Protein 4LAD (pdb70)

Solvent-accessible surface area: 13030 Å² total; per-residue (Å²): 88,76,6,73,142,66,0,100,55,18,14,144,126,10,55,140,122,56,36,168,6,10,7,5,0,3,86,72,38,162,73,13,49,59,0,39,0,14,0,16,0,27,86,140,30,26,4,55,17,0,4,0,28,0,42,0,34,14,37,157,60,2,8,33,17,14,1,122,1,94,1,72,34,98,32,32,1,0,1,3,83,135,86,4,79,6,44,20,44,12,21,100,42,54,157,53,102,129,5,19,20,66,23,22,0,63,95,0,3,85,37,0,26,66,5,1,38,141,10,69,57,161,51,56,14,25,89,91,0,9,108,25,21,131,115,62,85,114,73,0,90,130,39,0,127,86,5,3,72,96,24,0,67,112,171,81,26,94,166,63,212,98,58,130,70,71,70,86,150,24,138,54,29,77,103,40,97,45,59,58,3,122,43,8,49,146,64,47,108,30,3,10,57,58,162,144,120,60,35,92,77,96,46,155,109,6,86,109,56,25,65,85,20,46,102,90,0,79,141,101,54,116,156

InterPro domains:
  IPR000608 Ubiquitin-conjugating (UBC), catalytic core domain [PF00179] (8-158)
  IPR000608 Ubiquitin-conjugating (UBC), catalytic core domain [PS50127] (4-164)
  IPR016135 Ubiquitin-conjugating enzyme/RWD-like [G3DSA:3.10.110.10] (2-164)
  IPR016135 Ubiquitin-conjugating enzyme/RWD-like [SSF54495] (4-163)
  IPR023313 Ubiquitin-conjugating enzyme, active site [PS00183] (78-93)
  IPR050113 Ubiquitin-conjugating enzyme E2-like [PTHR24067] (4-159)

B-factor: mean 61.08, std 15.87, range [35.14, 108.62]

CATH classification: 3.10.110.10

Sequence (223 aa):
GTALKRLMAEYKQLTLNPPEGIVAGPMNEENFFEWEALIMGPEDTCFEFGVFPAILSFPLDYPLSPPKMRFTCEMFHPNIYPDDGRVCISILHAPSAERWSPVQSVEKILLSVVSMLAEPNDESGANVDASKMWRDDREQFYKIAKQIVQKSLGLDDCAICWDSMQAARKLPCGHLFHNSCLRSWLEQDTSCPTCRMGSADERQRMLVQRKDELLQQARKRFLN

Foldseek 3Di:
DVQLVQLVVQQVVCVVDPPPFKDKAAPDNVDRQKMKMWGAQDPPALLHGAIWIKIWGHDPPPPLAGTWIFTCAQDQAQQAARRGTGHDQCRDHDVHDHDDNVDGPRNVNVVVSVCSRPPPLPHGSPPVSSVCVPPVVPVNSVVSVVSRVVSVVD/DADPVDGDDPADKDADPVGDIDGPVVVVVVCVPPCQDPVDGVPDPVVVVVVVVVVVVVVVVVVVVVVVD

Radius of gyration: 19.64 Å; Cα contacts (8 Å, |Δi|>4): 363; chains: 2; bounding box: 34×51×63 Å

Organism: Homo sapiens (NCBI:txid9606)

Secondary structure (DSSP, 8-state):
-HHHHHHHHHHHHHHHSPPTTEEEEESSTT-TTEEEEEEEPPTTSTTTT-EEEEEEE--TTTTSSPPEEEE-S----TTB-TT-BB--GGGS--------TT--HHHHHHHHHHHHHS--SS--S-HHHHHHHHTTHHHHHHHHHHHHHHHTT-/---SSS-S----EEE-TTS-EEEHHHHHHHHTT-SS-SSS----HHHHHHHHHHHHHHHHHHHHHHHT-

Nearest PDB structures (foldseek):
  4lad-assembly1_B  TM=1.015E+00  e=1.247E-11  Homo sapiens
  5ulh-assembly1_C  TM=7.028E-01  e=5.898E-03  Homo sapiens
  5d0i-assembly2_B  TM=6.999E-01  e=9.568E-03  Homo sapiens
  5d0m-assembly1_C  TM=7.148E-01  e=1.552E-02  Homo sapiens
  5gm6-assembly1_o  TM=4.106E-01  e=5.921E+00  Saccharomyces cerevisiae S288C

GO terms:
  GO:1904153 negative regulation of retrograde protein transport, ER to cytosol (P, IMP)
  GO:0061631 ubiquitin conjugating enzyme activity (F, IDA)
  GO:0036503 ERAD pathway (P, IMP)
  GO:0006511 ubiquitin-dependent protein catabolic process (P, TAS)
  GO:0005829 cytosol (C, TAS)
  GO:0005515 protein binding (F, IPI)
  GO:0004842 ubiquitin-protein transferase activity (F, IDA)
  GO:0005783 endoplasmic reticulum (C, IDA)
  GO:0005811 lipid droplet (C, IDA)
  GO:0070936 protein K48-linked ubiquitination (P, IDA)
  GO:0035458 cellular response to interferon-beta (P, IMP)
  GO:0005829 cytosol (C, HDA)

Structure (mmCIF, N/CA/C/O backbone):
data_4LAD
#
_entry.id   4LAD
#
_cell.length_a   58.246
_cell.length_b   58.246
_cell.length_c   158.431
_cell.angle_alpha   90.000
_cell.angle_beta   90.000
_cell.angle_gamma   90.000
#
_symmetry.space_group_name_H-M   'P 41 21 2'
#
loop_
_entity.id
_entity.type
_entity.pdbx_description
1 polymer 'Ubiquitin-conjugating enzyme E2 G2'
2 polymer 'E3 ubiquitin-protein ligase AMFR'
3 non-polymer 'ZINC ION'
4 non-polymer 'OXALATE ION'
5 water water
#
loop_
_atom_site.group_PDB
_atom_site.id
_atom_site.type_symbol
_atom_site.label_atom_id
_atom_site.label_alt_id
_atom_site.label_comp_id
_atom_site.label_asym_id
_atom_site.label_entity_id
_atom_site.label_seq_id
_atom_site.pdbx_PDB_ins_code
_atom_site.Cartn_x
_atom_site.Cartn_y
_atom_site.Cartn_z
_atom_site.occupancy
_atom_site.B_iso_or_equiv
_atom_site.auth_seq_id
_atom_site.auth_comp_id
_atom_site.auth_asym_id
_atom_site.auth_atom_id
_atom_site.pdbx_PDB_model_num
ATOM 1 N N . GLY A 1 3 ? 8.928 -0.243 4.795 1.00 60.34 3 GLY A N 1
ATOM 2 C CA . GLY A 1 3 ? 8.593 -0.615 6.163 1.00 54.89 3 GLY A CA 1
ATOM 3 C C . GLY A 1 3 ? 7.319 0.059 6.648 1.00 55.72 3 GLY A C 1
ATOM 4 O O . GLY A 1 3 ? 7.034 1.203 6.267 1.00 59.39 3 GLY A O 1
ATOM 5 N N . THR A 1 4 ? 6.544 -0.636 7.480 1.00 49.66 4 THR A N 1
ATOM 6 C CA . THR A 1 4 ? 5.311 -0.059 8.016 1.00 54.24 4 THR A CA 1
ATOM 7 C C . THR A 1 4 ? 5.569 1.119 8.940 1.00 48.62 4 THR A C 1
ATOM 8 O O . THR A 1 4 ? 4.899 2.155 8.843 1.00 49.37 4 THR A O 1
ATOM 12 N N . ALA A 1 5 ? 6.522 0.949 9.843 1.00 43.43 5 ALA A N 1
ATOM 13 C CA . ALA A 1 5 ? 6.831 1.996 10.805 1.00 43.23 5 ALA A CA 1
ATOM 14 C C . ALA A 1 5 ? 7.058 3.339 10.104 1.00 42.28 5 ALA A C 1
ATOM 15 O O . ALA A 1 5 ? 6.421 4.344 10.451 1.00 37.79 5 ALA A O 1
ATOM 17 N N . LEU A 1 6 ? 7.953 3.347 9.112 1.00 43.94 6 LEU A N 1
ATOM 18 C CA . LEU A 1 6 ? 8.330 4.578 8.434 1.00 38.74 6 LEU A CA 1
ATOM 19 C C . LEU A 1 6 ? 7.156 5.179 7.673 1.00 42.49 6 LEU A C 1
ATOM 20 O O . LEU A 1 6 ? 6.999 6.400 7.609 1.00 47.18 6 LEU A O 1
ATOM 25 N N . LYS A 1 7 ? 6.328 4.322 7.091 1.00 47.03 7 LYS A N 1
ATOM 26 C CA . LYS A 1 7 ? 5.135 4.777 6.392 1.00 48.37 7 LYS A CA 1
ATOM 27 C C . LYS A 1 7 ? 4.150 5.456 7.343 1.00 44.89 7 LYS A C 1
ATOM 28 O O . LYS A 1 7 ? 3.713 6.581 7.081 1.00 39.97 7 LYS A O 1
ATOM 34 N N . ARG A 1 8 ? 3.802 4.768 8.435 1.00 39.66 8 ARG A N 1
ATOM 35 C CA . ARG A 1 8 ? 2.972 5.364 9.468 1.00 44.90 8 ARG A CA 1
ATOM 36 C C . ARG A 1 8 ? 3.597 6.666 9.912 1.00 39.18 8 ARG A C 1
ATOM 37 O O . ARG A 1 8 ? 2.932 7.680 9.976 1.00 44.95 8 ARG A O 1
ATOM 45 N N . LEU A 1 9 ? 4.875 6.646 10.245 1.00 36.93 9 LEU A N 1
ATOM 46 C CA . LEU A 1 9 ? 5.450 7.853 10.817 1.00 40.20 9 LEU A CA 1
ATOM 47 C C . LEU A 1 9 ? 5.378 9.034 9.846 1.00 38.51 9 LEU A C 1
ATOM 48 O O . LEU A 1 9 ? 5.030 10.142 10.247 1.00 38.71 9 LEU A O 1
ATOM 53 N N . MET A 1 10 ? 5.688 8.800 8.577 1.00 36.92 10 MET A N 1
ATOM 54 C CA . MET A 1 10 ? 5.586 9.860 7.578 1.00 42.25 10 MET A CA 1
ATO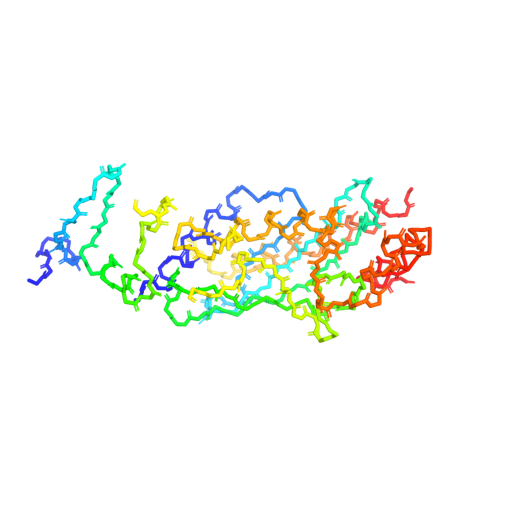M 55 C C . MET A 1 10 ? 4.153 10.390 7.452 1.00 41.41 10 MET A C 1
ATOM 56 O O . MET A 1 10 ? 3.923 11.595 7.341 1.00 47.93 10 MET A O 1
ATOM 61 N N . ALA A 1 11 ? 3.180 9.499 7.516 1.00 37.04 11 ALA A N 1
ATOM 62 C CA . ALA A 1 11 ? 1.803 9.918 7.385 1.00 40.84 11 ALA A CA 1
ATOM 63 C C . ALA A 1 11 ? 1.314 10.645 8.649 1.00 42.62 11 ALA A C 1
ATOM 64 O O . ALA A 1 11 ? 0.564 11.601 8.567 1.00 44.91 11 ALA A O 1
ATOM 66 N N . GLU A 1 12 ? 1.745 10.196 9.813 1.00 42.62 12 GLU A N 1
ATOM 67 C CA . GLU A 1 12 ? 1.384 10.875 11.067 1.00 47.34 12 GLU A CA 1
ATOM 68 C C . GLU A 1 12 ? 1.957 12.290 11.089 1.00 43.63 12 GLU A C 1
ATOM 69 O O . GLU A 1 12 ? 1.272 13.234 11.442 1.00 41.78 12 GLU A O 1
ATOM 75 N N . TYR A 1 13 ? 3.206 12.434 10.666 1.00 42.39 13 TYR A N 1
ATOM 76 C CA . TYR A 1 13 ? 3.836 13.739 10.652 1.00 40.03 13 TYR A CA 1
ATOM 77 C C . TYR A 1 13 ? 3.101 14.694 9.719 1.00 47.74 13 TYR A C 1
ATOM 78 O O . TYR A 1 13 ? 2.910 15.867 10.067 1.00 46.50 13 TYR A O 1
ATOM 87 N N . LYS A 1 14 ? 2.698 14.201 8.542 1.00 44.05 14 LYS A N 1
ATOM 88 C CA . LYS A 1 14 ? 1.988 15.039 7.582 1.00 47.09 14 LYS A CA 1
ATOM 89 C C . LYS A 1 14 ? 0.644 15.468 8.167 1.00 46.67 14 LYS A C 1
ATOM 90 O O . LYS A 1 14 ? 0.294 16.633 8.146 1.00 44.70 14 LYS A O 1
ATOM 96 N N . GLN A 1 15 ? -0.090 14.507 8.706 1.00 44.82 15 GLN A N 1
ATOM 97 C CA . GLN A 1 15 ? -1.373 14.755 9.340 1.00 50.26 15 GLN A CA 1
ATOM 98 C C . GLN A 1 15 ? -1.235 15.732 10.518 1.00 49.19 15 GLN A C 1
ATOM 99 O O . GLN A 1 15 ? -1.955 16.732 10.634 1.00 49.63 15 GLN A O 1
ATOM 105 N N . LEU A 1 16 ? -0.284 15.424 11.385 1.00 50.87 16 LEU A N 1
ATOM 106 C CA . LEU A 1 16 ? 0.025 16.229 12.555 1.00 54.60 16 LEU A CA 1
ATOM 107 C C . LEU A 1 16 ? 0.174 17.685 12.165 1.00 53.16 16 LEU A C 1
ATOM 108 O O . LEU A 1 16 ? -0.439 18.565 12.771 1.00 55.52 16 LEU A O 1
ATOM 113 N N . THR A 1 17 ? 1.020 17.914 11.160 1.00 49.48 17 THR A N 1
ATOM 114 C CA . THR A 1 17 ? 1.418 19.247 10.725 1.00 43.27 17 THR A CA 1
ATOM 115 C C . THR A 1 17 ? 0.251 20.027 10.135 1.00 48.98 17 THR A C 1
ATOM 116 O O . THR A 1 17 ? 0.221 21.256 10.207 1.00 47.10 17 THR A O 1
ATOM 120 N N . LEU A 1 18 ? -0.729 19.322 9.578 1.00 48.45 18 LEU A N 1
ATOM 121 C CA . LEU A 1 18 ? -1.843 20.012 8.940 1.00 52.24 18 LEU A CA 1
ATOM 122 C C . LEU A 1 18 ? -2.645 20.807 9.961 1.00 54.09 18 LEU A C 1
ATOM 123 O O . LEU A 1 18 ? -3.056 21.946 9.711 1.00 52.82 18 LEU A O 1
ATOM 128 N N . ASN A 1 19 ? -2.858 20.200 11.119 1.00 49.96 19 ASN A N 1
ATOM 129 C CA . ASN A 1 19 ? -3.768 20.757 12.105 1.00 51.89 19 ASN A CA 1
ATOM 130 C C . ASN A 1 19 ? -3.225 20.549 13.537 1.00 54.95 19 ASN A C 1
ATOM 131 O O . ASN A 1 19 ? -3.786 19.782 14.317 1.00 60.36 19 ASN A O 1
ATOM 136 N N . PRO A 1 20 ? -2.132 21.237 13.887 1.00 49.67 20 PRO A N 1
ATOM 137 C CA . PRO A 1 20 ? -1.450 20.971 15.160 1.00 55.81 20 PRO A CA 1
ATOM 138 C C . PRO A 1 20 ? -2.274 21.479 16.325 1.00 52.29 20 PRO A C 1
ATOM 139 O O . PRO A 1 20 ? -2.695 22.633 16.274 1.00 51.71 20 PRO A O 1
ATOM 143 N N . PRO A 1 21 ? -2.493 20.642 17.358 1.00 54.47 21 PRO A N 1
ATOM 144 C CA . PRO A 1 21 ? -3.202 21.106 18.556 1.00 56.40 21 PRO A CA 1
ATOM 145 C C . PRO A 1 21 ? -2.514 22.328 19.138 1.00 54.95 21 PRO A C 1
ATOM 146 O O . PRO A 1 21 ? -1.303 22.474 19.004 1.00 55.64 21 PRO A O 1
ATOM 150 N N . GLU A 1 22 ? -3.271 23.209 19.767 1.00 58.90 22 GLU A N 1
ATOM 151 C CA . GLU A 1 22 ? -2.659 24.352 20.432 1.00 67.47 22 GLU A CA 1
ATOM 152 C C . GLU A 1 22 ? -1.566 23.940 21.440 1.00 63.84 22 GLU A C 1
ATOM 153 O O . GLU A 1 22 ? -1.802 23.097 22.312 1.00 58.71 22 GLU A O 1
ATOM 159 N N . GLY A 1 23 ? -0.380 24.534 21.299 1.00 57.30 23 GLY A N 1
ATOM 160 C CA . GLY A 1 23 ? 0.693 24.379 22.264 1.00 53.03 23 GLY A CA 1
ATOM 161 C C . GLY A 1 23 ? 1.561 23.148 22.079 1.00 55.99 23 GLY A C 1
ATOM 162 O O . GLY A 1 23 ? 2.264 22.739 23.009 1.00 54.07 23 GLY A O 1
ATOM 163 N N . ILE A 1 24 ? 1.506 22.542 20.894 1.00 51.57 24 ILE A N 1
ATOM 164 C CA . ILE A 1 24 ? 2.327 21.374 20.600 1.00 48.88 24 ILE A CA 1
ATOM 165 C C . ILE A 1 24 ? 2.935 21.495 19.223 1.00 48.29 24 ILE A C 1
ATOM 166 O O . ILE A 1 24 ? 2.224 21.648 18.238 1.00 53.33 24 ILE A O 1
ATOM 171 N N . VAL A 1 25 ? 4.254 21.420 19.164 1.00 45.35 25 VAL A N 1
ATOM 172 C CA . VAL A 1 25 ? 4.975 21.327 17.905 1.00 45.42 25 VAL A CA 1
ATOM 173 C C . VAL A 1 25 ? 5.733 20.002 17.946 1.00 47.34 25 VAL A C 1
ATOM 174 O O . VAL A 1 25 ? 6.564 19.778 18.842 1.00 49.16 25 VAL A O 1
ATOM 178 N N . ALA A 1 26 ? 5.433 19.108 17.010 1.00 44.64 26 ALA A N 1
ATOM 179 C CA . ALA A 1 26 ? 6.116 17.824 16.977 1.00 38.97 26 ALA A CA 1
ATOM 180 C C . ALA A 1 26 ? 6.539 17.370 15.562 1.00 40.19 26 ALA A C 1
ATOM 181 O O . ALA A 1 26 ? 5.764 17.458 14.634 1.00 36.01 26 ALA A O 1
ATOM 183 N N . GLY A 1 27 ? 7.757 16.851 15.429 1.00 35.76 27 GLY A N 1
ATOM 184 C CA . GLY A 1 27 ? 8.167 16.160 14.233 1.00 38.91 27 GLY A CA 1
ATOM 185 C C . GLY A 1 27 ? 9.554 15.570 14.334 1.00 40.83 27 GLY A C 1
ATOM 186 O O . GLY A 1 27 ? 10.220 15.738 15.344 1.00 42.03 27 GLY A O 1
ATOM 187 N N . PRO A 1 28 ? 10.004 14.883 13.271 1.00 39.13 28 PRO A N 1
ATOM 188 C CA . PRO A 1 28 ? 11.363 14.328 13.262 1.00 40.08 28 PRO A CA 1
ATOM 189 C C . PRO A 1 28 ? 12.381 15.451 13.383 1.00 43.69 28 PRO A C 1
ATOM 190 O O . PRO A 1 28 ? 12.138 16.553 12.914 1.00 45.63 28 PRO A O 1
ATOM 194 N N . MET A 1 29 ? 13.524 15.189 13.984 1.00 46.00 29 MET A N 1
ATOM 195 C CA . MET A 1 29 ? 14.534 16.231 14.022 1.00 51.39 29 MET A CA 1
ATOM 196 C C . MET A 1 29 ? 15.262 16.348 12.681 1.00 49.61 29 MET A C 1
ATOM 197 O O . MET A 1 29 ? 15.923 17.337 12.408 1.00 55.47 29 MET A O 1
ATOM 202 N N . ASN A 1 30 ? 15.113 15.331 11.843 1.00 50.91 30 ASN A N 1
ATOM 203 C CA . ASN A 1 30 ? 15.697 15.315 10.503 1.00 48.71 30 ASN A CA 1
ATOM 204 C C . ASN A 1 30 ? 14.963 14.241 9.724 1.00 47.94 30 ASN A C 1
ATOM 205 O O . ASN A 1 30 ? 14.872 13.106 10.178 1.00 43.81 30 ASN A O 1
ATOM 210 N N . GLU A 1 31 ? 14.408 14.602 8.569 1.00 49.66 31 GLU A N 1
ATOM 211 C CA . GLU A 1 31 ? 13.612 13.649 7.793 1.00 50.03 31 GLU A CA 1
ATOM 212 C C . GLU A 1 31 ? 14.408 12.444 7.298 1.00 43.78 31 GLU A C 1
ATOM 213 O O . GLU A 1 31 ? 13.836 11.452 6.883 1.00 48.22 31 GLU A O 1
ATOM 219 N N . GLU A 1 32 ? 15.725 12.515 7.372 1.00 45.64 32 GLU A N 1
ATOM 220 C CA . GLU A 1 32 ? 16.528 11.333 7.116 1.00 47.73 32 GLU A CA 1
ATOM 221 C C . GLU A 1 32 ? 16.363 10.262 8.205 1.00 44.23 32 GLU A C 1
ATOM 222 O O . GLU A 1 32 ? 16.813 9.147 8.028 1.00 44.66 32 GLU A O 1
ATOM 228 N N . ASN A 1 33 ? 15.759 10.594 9.341 1.00 48.24 33 ASN A N 1
ATOM 229 C CA . ASN A 1 33 ? 15.532 9.583 10.391 1.00 43.68 33 ASN A CA 1
ATOM 230 C C . ASN A 1 33 ? 14.214 9.847 11.107 1.00 44.19 33 ASN A C 1
ATOM 231 O O . ASN A 1 33 ? 14.159 10.598 12.083 1.00 43.48 33 ASN A O 1
ATOM 236 N N . PHE A 1 34 ? 13.150 9.224 10.618 1.00 37.78 34 PHE A N 1
ATOM 237 C CA . PHE A 1 34 ? 11.824 9.474 11.147 1.00 39.63 34 PHE A CA 1
ATOM 238 C C . PHE A 1 34 ? 11.606 8.752 12.469 1.00 41.26 34 PHE A C 1
ATOM 239 O O . PHE A 1 34 ? 10.537 8.874 13.063 1.00 43.72 34 PHE A O 1
ATOM 247 N N . PHE A 1 35 ? 12.612 8.009 12.938 1.00 42.04 35 PHE A N 1
ATOM 248 C CA . PHE A 1 35 ? 12.499 7.263 14.201 1.00 43.94 35 PHE A CA 1
ATOM 249 C C . PHE A 1 35 ? 12.845 8.102 15.439 1.00 44.92 35 PHE A C 1
ATOM 250 O O . PHE A 1 35 ? 12.631 7.671 16.594 1.00 43.49 35 PHE A O 1
ATOM 258 N N . GLU A 1 36 ? 13.362 9.301 15.195 1.00 44.77 36 GLU A N 1
ATOM 259 C CA . GLU A 1 36 ? 13.764 10.198 16.271 1.00 44.22 36 GLU A CA 1
ATOM 260 C C . GLU A 1 36 ? 13.088 11.568 16.109 1.00 44.03 36 GLU A C 1
ATOM 261 O O . GLU A 1 36 ? 13.434 12.342 15.218 1.00 47.79 36 GLU A O 1
ATOM 267 N N . TRP A 1 37 ? 12.110 11.846 16.957 1.00 39.09 37 TRP A N 1
ATOM 268 C CA . TRP A 1 37 ? 11.381 13.104 16.914 1.00 39.60 37 TRP A CA 1
ATOM 269 C C . TRP A 1 37 ? 11.650 13.959 18.144 1.00 43.60 37 TRP A C 1
ATOM 270 O O . TRP A 1 37 ? 12.034 13.467 19.203 1.00 44.39 37 TRP A O 1
ATOM 281 N N . GLU A 1 38 ? 11.381 15.247 18.000 1.00 43.16 38 GLU A N 1
ATOM 282 C CA . GLU A 1 38 ? 11.265 16.134 19.136 1.00 45.87 38 GLU A CA 1
ATOM 283 C C . GLU A 1 38 ? 9.850 16.674 19.202 1.00 44.61 38 GLU A C 1
ATOM 284 O O . GLU A 1 38 ? 9.228 16.933 18.171 1.00 43.47 38 GLU A O 1
ATOM 290 N N . ALA A 1 39 ? 9.339 16.818 20.418 1.00 38.41 39 ALA A N 1
ATOM 291 C CA . ALA A 1 39 ? 8.057 17.464 20.646 1.00 42.26 39 ALA A CA 1
ATOM 292 C C . ALA A 1 39 ? 8.258 18.547 21.683 1.00 48.14 39 ALA A C 1
ATOM 293 O O . ALA A 1 39 ? 8.902 18.318 22.705 1.00 43.81 39 ALA A O 1
ATOM 295 N N . LEU A 1 40 ? 7.727 19.733 21.395 1.00 53.24 40 LEU A N 1
ATOM 296 C CA . LEU A 1 40 ? 7.639 20.808 22.372 1.00 45.75 40 LEU A CA 1
ATOM 297 C C . LEU A 1 40 ? 6.201 20.879 22.811 1.00 45.60 40 LEU A C 1
ATOM 298 O O . LEU A 1 40 ? 5.312 20.970 21.966 1.00 46.35 40 LEU A O 1
ATOM 303 N N . ILE A 1 41 ? 5.973 20.830 24.124 1.00 48.12 41 ILE A N 1
ATOM 304 C CA . ILE A 1 41 ? 4.626 20.926 24.685 1.00 47.25 41 ILE A CA 1
ATOM 305 C C . ILE A 1 41 ? 4.534 22.143 25.577 1.00 48.74 41 ILE A C 1
ATOM 306 O O . ILE A 1 41 ? 5.411 22.379 26.404 1.00 46.41 41 ILE A O 1
ATOM 311 N N . MET A 1 42 ? 3.490 22.939 25.408 1.00 47.89 42 MET A N 1
ATOM 312 C CA . MET A 1 42 ? 3.307 24.062 26.317 1.00 49.38 42 MET A CA 1
ATOM 313 C C . MET A 1 42 ? 2.330 23.726 27.440 1.00 50.64 42 MET A C 1
ATOM 314 O O . MET A 1 42 ? 1.262 23.160 27.205 1.00 47.86 42 MET A O 1
ATOM 319 N N . GLY A 1 43 ? 2.707 24.056 28.671 1.00 53.61 43 GLY A N 1
ATOM 320 C CA . GLY A 1 43 ? 1.764 23.928 29.769 1.00 53.61 43 GLY A CA 1
ATOM 321 C C . GLY A 1 43 ? 0.508 24.736 29.459 1.00 58.15 43 GLY A C 1
ATOM 322 O O . GLY A 1 43 ? 0.580 25.960 29.252 1.00 56.31 43 GLY A O 1
ATOM 323 N N . PRO A 1 44 ? -0.654 24.060 29.409 1.00 60.13 44 PRO A N 1
ATOM 324 C CA . PRO A 1 44 ? -1.930 24.752 29.180 1.00 62.61 44 PRO A CA 1
ATOM 325 C C . PRO A 1 44 ? -2.130 25.887 30.191 1.00 66.83 44 PRO A C 1
ATOM 326 O O . PRO A 1 44 ? -1.676 25.795 31.335 1.00 64.05 44 PRO A O 1
ATOM 330 N N . GLU A 1 45 ? -2.823 26.936 29.763 1.00 69.36 45 GLU A N 1
ATOM 331 C CA . GLU A 1 45 ? -3.185 28.062 30.617 1.00 70.31 45 GLU A CA 1
ATOM 332 C C . GLU A 1 45 ? -4.049 27.656 31.817 1.00 70.8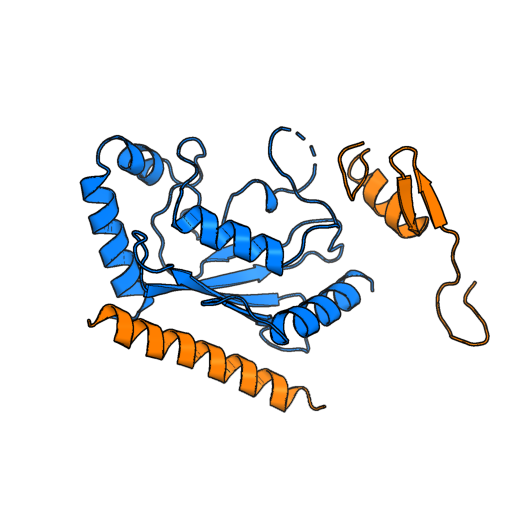4 45 GLU A C 1
ATOM 333 O O . GLU A 1 45 ? -4.843 26.718 31.739 1.00 67.27 45 GLU A O 1
ATOM 339 N N . ASP A 1 46 ? -3.885 28.375 32.925 1.00 70.18 46 ASP A N 1
ATOM 340 C CA . ASP A 1 46 ? -4.682 28.147 34.127 1.00 66.97 46 ASP A CA 1
ATOM 341 C C . ASP A 1 46 ? -4.473 26.756 34.693 1.00 67.45 46 ASP A C 1
ATOM 342 O O . ASP A 1 46 ? -5.239 26.293 35.540 1.00 71.48 46 ASP A O 1
ATOM 347 N N . THR A 1 47 ? -3.437 26.082 34.216 1.00 65.15 47 THR A N 1
ATOM 348 C CA . THR A 1 47 ? -2.977 24.870 34.866 1.00 59.81 47 THR A CA 1
ATOM 349 C C . THR A 1 47 ? -1.694 25.256 35.583 1.00 61.98 47 THR A C 1
ATOM 350 O O . THR A 1 47 ? -1.153 26.339 35.341 1.00 59.96 47 THR A O 1
ATOM 354 N N . CYS A 1 48 ? -1.204 24.388 36.465 1.00 64.77 48 CYS A N 1
ATOM 355 C CA . CYS A 1 48 ? -0.066 24.758 37.297 1.00 62.01 48 CYS A CA 1
ATOM 356 C C . CYS A 1 48 ? 1.262 24.807 36.536 1.00 62.03 48 CYS A C 1
ATOM 357 O O . CYS A 1 48 ? 2.221 25.413 37.015 1.00 59.02 48 CYS A O 1
ATOM 360 N N . PHE A 1 49 ? 1.317 24.204 35.347 1.00 57.34 49 PHE A N 1
ATOM 361 C CA . PHE A 1 49 ? 2.521 24.285 34.526 1.00 51.29 49 PHE A CA 1
ATOM 362 C C . PHE A 1 49 ? 2.327 25.272 33.386 1.00 55.74 49 PHE A C 1
ATOM 363 O O . PHE A 1 49 ? 3.034 25.252 32.392 1.00 51.90 49 PHE A O 1
ATOM 371 N N . GLU A 1 50 ? 1.347 26.144 33.576 1.00 57.92 50 GLU A N 1
ATOM 372 C CA . GLU A 1 50 ? 1.051 27.268 32.705 1.00 55.54 50 GLU A CA 1
ATOM 373 C C . GLU A 1 50 ? 2.274 27.940 32.054 1.00 57.07 50 GLU A C 1
ATOM 374 O O . GLU A 1 50 ? 3.189 28.424 32.739 1.00 53.18 50 GLU A O 1
ATOM 380 N N . PHE A 1 51 ? 2.261 27.992 30.723 1.00 57.43 51 PHE A N 1
ATOM 381 C CA . PHE A 1 51 ? 3.297 28.652 29.914 1.00 47.12 51 PHE A CA 1
ATOM 382 C C . PHE A 1 51 ? 4.672 28.035 29.984 1.00 41.95 51 PHE A C 1
ATOM 383 O O . PHE A 1 51 ? 5.626 28.595 29.479 1.00 48.73 51 PHE A O 1
ATOM 391 N N . GLY A 1 52 ? 4.787 26.879 30.606 1.00 44.23 52 GLY A N 1
ATOM 392 C CA . GLY A 1 52 ? 6.028 26.139 30.525 1.00 45.26 52 GLY A CA 1
ATOM 393 C C . GLY A 1 52 ? 6.173 25.553 29.126 1.00 45.61 52 GLY A C 1
ATOM 394 O O . GLY A 1 52 ? 5.182 25.169 28.481 1.00 43.28 52 GLY A O 1
ATOM 395 N N . VAL A 1 53 ? 7.404 25.490 28.641 1.00 41.68 53 VAL A N 1
ATOM 396 C CA . VAL A 1 53 ? 7.642 24.870 27.358 1.00 44.84 53 VAL A CA 1
ATOM 397 C C . VAL A 1 53 ? 8.598 23.707 27.547 1.00 39.84 53 VAL A C 1
ATOM 398 O O . VAL A 1 53 ? 9.750 23.897 27.886 1.00 42.85 53 VAL A O 1
ATOM 402 N N . PHE A 1 54 ? 8.093 22.497 27.338 1.00 41.13 54 PHE A N 1
ATOM 403 C CA . PHE A 1 54 ? 8.812 21.285 27.701 1.00 40.41 54 PHE A CA 1
ATOM 404 C C . PHE A 1 54 ? 9.179 20.429 26.491 1.00 44.15 54 PHE A C 1
ATOM 405 O O . PHE A 1 54 ? 8.315 19.846 25.845 1.00 42.40 54 PHE A O 1
ATOM 413 N N . PRO A 1 55 ? 10.471 20.368 26.173 1.00 46.38 55 PRO A N 1
ATOM 414 C CA . PRO A 1 55 ? 10.929 19.543 25.053 1.00 47.33 55 PRO A CA 1
ATOM 415 C C . PRO A 1 55 ? 11.081 18.100 25.476 1.00 43.34 55 PRO A C 1
ATOM 416 O O . PRO A 1 55 ? 11.625 17.800 26.529 1.00 45.51 55 PRO A O 1
ATOM 420 N N . ALA A 1 56 ? 10.590 17.206 24.643 1.00 43.90 56 ALA A N 1
ATOM 421 C CA . ALA A 1 56 ? 10.730 15.795 24.891 1.00 43.31 56 ALA A CA 1
ATOM 422 C C . ALA A 1 56 ? 11.173 15.137 23.593 1.00 43.06 56 ALA A C 1
ATOM 423 O O . ALA A 1 56 ? 10.850 15.598 22.509 1.00 40.29 56 ALA A O 1
ATOM 425 N N . ILE A 1 57 ? 11.955 14.081 23.720 1.00 43.35 57 ILE A N 1
ATOM 426 C CA . ILE A 1 57 ? 12.339 13.256 22.597 1.00 43.93 57 ILE A CA 1
ATOM 427 C C . ILE A 1 57 ? 11.478 11.992 22.557 1.00 47.54 57 ILE A C 1
ATOM 428 O O . ILE A 1 57 ? 11.271 11.334 23.577 1.00 44.68 57 ILE A O 1
ATOM 433 N N . LEU A 1 58 ? 10.953 11.673 21.375 1.00 44.97 58 LEU A N 1
ATOM 434 C CA . LEU A 1 58 ? 10.261 10.413 21.172 1.00 40.99 58 LEU A CA 1
ATOM 435 C C . LEU A 1 58 ? 11.157 9.538 20.330 1.00 41.78 58 LEU A C 1
ATOM 436 O O . LEU A 1 58 ? 11.566 9.937 19.240 1.00 46.65 58 LEU A O 1
ATOM 441 N N . SER A 1 59 ? 11.472 8.354 20.840 1.00 40.38 59 SER A N 1
ATOM 442 C CA . SER A 1 59 ? 12.293 7.388 20.125 1.00 40.04 59 SER A CA 1
ATOM 443 C C . SER A 1 59 ? 11.401 6.219 19.755 1.00 41.90 59 SER A C 1
ATOM 444 O O . SER A 1 59 ? 10.920 5.498 20.647 1.00 40.49 5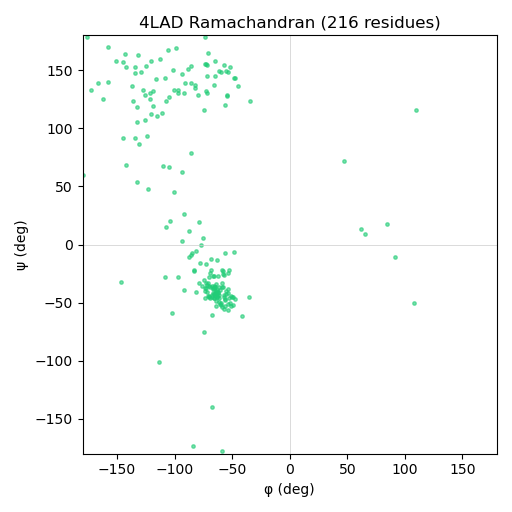9 SER A O 1
ATOM 447 N N . PHE A 1 60 ? 11.165 6.050 18.450 1.00 42.33 60 PHE A N 1
ATOM 448 C CA . PHE A 1 60 ? 10.212 5.062 17.961 1.00 41.71 60 PHE A CA 1
ATOM 449 C C . PHE A 1 60 ? 10.881 3.727 17.680 1.00 40.71 60 PHE A C 1
ATOM 450 O O . PHE A 1 60 ? 11.979 3.684 17.135 1.00 42.34 60 PHE A O 1
ATOM 458 N N . PRO A 1 61 ? 10.207 2.623 18.048 1.00 44.29 61 PRO A N 1
ATOM 459 C CA . PRO A 1 61 ? 10.704 1.262 17.813 1.00 42.28 61 PRO A CA 1
ATOM 460 C C . PRO A 1 61 ? 10.585 0.886 16.329 1.00 45.16 61 PRO A C 1
ATOM 461 O O . PRO A 1 61 ? 9.754 1.446 15.609 1.00 42.60 61 PRO A O 1
ATOM 465 N N . LEU A 1 62 ? 11.413 -0.053 15.886 1.00 44.40 62 LEU A N 1
ATOM 466 C CA . LEU A 1 62 ? 11.376 -0.544 14.522 1.00 47.75 62 LEU A CA 1
ATOM 467 C C . LEU A 1 62 ? 9.968 -1.050 14.168 1.00 49.92 62 LEU A C 1
ATOM 468 O O . LEU A 1 62 ? 9.478 -0.805 13.073 1.00 47.47 62 LEU A O 1
ATOM 473 N N . ASP A 1 63 ? 9.306 -1.728 15.103 1.00 48.42 63 ASP A N 1
ATOM 474 C CA . ASP A 1 63 ? 7.990 -2.320 14.825 1.00 42.17 63 ASP A CA 1
ATOM 475 C C . ASP A 1 63 ? 6.785 -1.394 15.069 1.00 47.99 63 ASP A C 1
ATOM 476 O O . ASP A 1 63 ? 5.634 -1.849 15.078 1.00 49.08 63 ASP A O 1
ATOM 481 N N . TYR A 1 64 ? 7.027 -0.104 15.274 1.00 44.70 64 TYR A N 1
ATOM 482 C CA . TYR A 1 64 ? 5.909 0.828 15.405 1.00 46.50 64 TYR A CA 1
ATOM 483 C C . TYR A 1 64 ? 4.952 0.556 14.243 1.00 41.04 64 TYR A C 1
ATOM 484 O O . TYR A 1 64 ? 5.390 0.259 13.152 1.00 49.54 64 TYR A O 1
ATOM 493 N N . PRO A 1 65 ? 3.638 0.655 14.460 1.00 45.35 65 PRO A N 1
ATOM 494 C CA . PRO A 1 65 ? 2.894 1.019 15.668 1.00 45.56 65 PRO A CA 1
ATOM 495 C C . PRO A 1 65 ? 2.491 -0.166 16.535 1.00 44.87 65 PRO A C 1
ATOM 496 O O . PRO A 1 65 ? 1.506 -0.090 17.253 1.00 47.07 65 PRO A O 1
ATOM 500 N N . LEU A 1 66 ? 3.242 -1.255 16.465 1.00 48.68 66 LEU A N 1
ATOM 501 C CA . LEU A 1 66 ? 2.951 -2.406 17.300 1.00 47.84 66 LEU A CA 1
ATOM 502 C C . LEU A 1 66 ? 3.375 -2.142 18.734 1.00 54.62 66 LEU A C 1
ATOM 503 O O . LEU A 1 66 ? 2.782 -2.673 19.667 1.00 57.09 66 LEU A O 1
ATOM 508 N N . SER A 1 67 ? 4.413 -1.328 18.891 1.00 48.25 67 SER A N 1
ATOM 509 C CA . SER A 1 67 ? 4.938 -0.939 20.191 1.00 54.08 67 SER A CA 1
ATOM 510 C C . SER A 1 67 ? 4.959 0.583 20.284 1.00 49.98 67 SER A C 1
ATOM 511 O O . SER A 1 67 ? 5.064 1.262 19.279 1.00 45.58 67 SER A O 1
ATOM 514 N N . PRO A 1 68 ? 4.871 1.121 21.502 1.00 48.99 68 PRO A N 1
ATOM 515 C CA . PRO A 1 68 ? 4.948 2.570 21.736 1.00 44.43 68 PRO A CA 1
ATOM 516 C C . PRO A 1 68 ? 6.359 3.110 21.552 1.00 42.77 68 PRO A C 1
ATOM 517 O O . PRO A 1 68 ? 7.334 2.369 21.699 1.00 44.65 68 PRO A O 1
ATOM 521 N N . PRO A 1 69 ? 6.471 4.404 21.230 1.00 42.44 69 PRO A N 1
ATOM 522 C CA . PRO A 1 69 ? 7.764 5.077 21.313 1.00 45.18 69 PRO A CA 1
ATOM 523 C C . PRO A 1 69 ? 8.136 5.273 22.789 1.00 42.35 69 PRO A C 1
ATOM 524 O O . PRO A 1 69 ? 7.251 5.324 23.633 1.00 40.78 69 PRO A O 1
ATOM 528 N N . LYS A 1 70 ? 9.423 5.375 23.089 1.00 44.64 70 LYS A N 1
ATOM 529 C CA . LYS A 1 70 ? 9.853 5.896 24.382 1.00 45.73 70 LYS A CA 1
ATOM 530 C C . LYS A 1 70 ? 9.811 7.419 24.286 1.00 47.75 70 LYS A C 1
ATOM 531 O O . LYS A 1 70 ? 10.209 8.010 23.272 1.00 45.64 70 LYS A O 1
ATOM 537 N N . MET A 1 71 ? 9.310 8.054 25.332 1.00 44.63 71 MET A N 1
ATOM 538 C CA . MET A 1 71 ? 9.246 9.504 25.383 1.00 43.37 71 MET A CA 1
ATOM 539 C C . MET A 1 71 ? 10.020 10.010 26.597 1.00 48.55 71 MET A C 1
ATOM 540 O O . MET A 1 71 ? 9.770 9.577 27.727 1.00 43.77 71 MET A O 1
ATOM 545 N N . ARG A 1 72 ? 10.972 10.908 26.367 1.00 44.50 72 ARG A N 1
ATOM 546 C CA . ARG A 1 72 ? 11.786 11.420 27.465 1.00 43.10 72 ARG A CA 1
ATOM 547 C C . ARG A 1 72 ? 11.886 12.935 27.407 1.00 47.09 72 ARG A C 1
ATOM 548 O O . ARG A 1 72 ? 12.385 13.496 26.417 1.00 45.49 72 ARG A O 1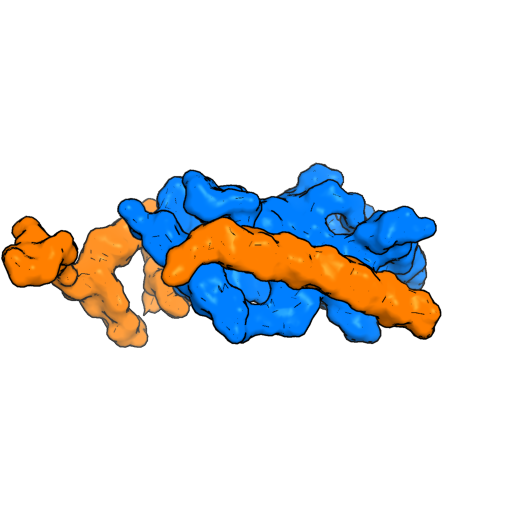
ATOM 556 N N . PHE A 1 73 ? 11.383 13.592 28.449 1.00 41.52 73 PHE A N 1
ATOM 557 C CA . PHE A 1 73 ? 11.538 15.025 28.596 1.00 43.22 73 PHE A CA 1
ATOM 558 C C . PHE A 1 73 ? 12.982 15.377 28.808 1.00 45.76 73 PHE A C 1
ATOM 559 O O . PHE A 1 73 ? 13.693 14.721 29.543 1.00 47.00 73 PHE A O 1
ATOM 567 N N . THR A 1 74 ? 13.406 16.423 28.128 1.00 44.93 74 THR A N 1
ATOM 568 C CA . THR A 1 74 ? 14.807 16.735 27.998 1.00 46.13 74 THR A CA 1
ATOM 569 C C . THR A 1 74 ? 15.193 17.783 29.039 1.00 47.46 74 THR A C 1
ATOM 570 O O . THR A 1 74 ? 16.324 17.842 29.493 1.00 47.75 74 THR A O 1
ATOM 574 N N . CYS A 1 75 ? 14.229 18.604 29.428 1.00 48.36 75 CYS A N 1
ATOM 575 C CA . CYS A 1 75 ? 14.428 19.555 30.499 1.00 46.56 75 CYS A CA 1
ATOM 576 C C . CYS A 1 75 ? 14.194 18.917 31.867 1.00 53.88 75 CYS A C 1
ATOM 577 O O . CYS A 1 75 ? 13.976 17.716 32.014 1.00 53.04 75 CYS A O 1
ATOM 580 N N . GLU A 1 76 ? 14.226 19.770 32.871 1.00 54.49 76 GLU A N 1
ATOM 581 C CA . GLU A 1 76 ? 13.994 19.383 34.237 1.00 54.71 76 GLU A CA 1
ATOM 582 C C . GLU A 1 76 ? 12.488 19.390 34.522 1.00 53.07 76 GLU A C 1
ATOM 583 O O . GLU A 1 76 ? 11.748 20.271 34.060 1.00 45.92 76 GLU A O 1
ATOM 589 N N . MET A 1 77 ? 12.027 18.390 35.261 1.00 47.32 77 MET A N 1
ATOM 590 C CA . MET A 1 77 ? 10.610 18.288 35.560 1.00 49.95 77 MET A CA 1
ATOM 591 C C . MET A 1 77 ? 10.427 17.785 36.978 1.00 45.13 77 MET A C 1
ATOM 592 O O . MET A 1 77 ? 11.282 17.079 37.492 1.00 41.14 77 MET A O 1
ATOM 597 N N . PHE A 1 78 ? 9.307 18.160 37.587 1.00 46.84 78 PHE A N 1
ATOM 598 C CA . PHE A 1 78 ? 8.895 17.638 38.890 1.00 46.44 78 PHE A CA 1
ATOM 599 C C . PHE A 1 78 ? 7.430 17.267 38.744 1.00 43.04 78 PHE A C 1
ATOM 600 O O . PHE A 1 78 ? 6.555 18.133 38.688 1.00 44.91 78 PHE A O 1
ATOM 608 N N . HIS A 1 79 ? 7.167 15.972 38.664 1.00 42.78 79 HIS A N 1
ATOM 609 C CA . HIS A 1 79 ? 5.848 15.514 38.275 1.00 45.24 79 HIS A CA 1
ATOM 610 C C . HIS A 1 79 ? 5.761 14.053 38.586 1.00 42.84 79 HIS A C 1
ATOM 611 O O . HIS A 1 79 ? 6.709 13.312 38.343 1.00 50.58 79 HIS A O 1
ATOM 618 N N . PRO A 1 80 ? 4.614 13.626 39.118 1.00 45.76 80 PRO A N 1
ATOM 619 C CA . PRO A 1 80 ? 4.379 12.258 39.600 1.00 50.97 80 PRO A CA 1
ATOM 620 C C . PRO A 1 80 ? 4.601 11.185 38.540 1.00 54.71 80 PRO A C 1
ATOM 621 O O . PRO A 1 80 ? 4.930 10.054 38.884 1.00 55.02 80 PRO A O 1
ATOM 625 N N . ASN A 1 81 ? 4.438 11.540 37.266 1.00 51.11 81 ASN A N 1
ATOM 626 C CA . ASN A 1 81 ? 4.494 10.540 36.203 1.00 56.96 81 ASN A CA 1
ATOM 627 C C . ASN A 1 81 ? 5.749 10.597 35.347 1.00 54.08 81 ASN A C 1
ATOM 628 O O . ASN A 1 81 ? 5.819 9.990 34.291 1.00 49.55 81 ASN A O 1
ATOM 633 N N . ILE A 1 82 ? 6.752 11.311 35.837 1.00 50.88 82 ILE A N 1
ATOM 634 C CA . ILE A 1 82 ? 8.007 11.475 35.116 1.00 49.41 82 ILE A CA 1
ATOM 635 C C . ILE A 1 82 ? 9.183 11.057 35.992 1.00 46.63 82 ILE A C 1
ATOM 636 O O . ILE A 1 82 ? 9.305 11.523 37.111 1.00 44.97 82 ILE A O 1
ATOM 641 N N . TYR A 1 83 ? 10.039 10.198 35.452 1.00 43.29 83 TYR A N 1
ATOM 642 C CA . TYR A 1 83 ? 11.241 9.726 36.103 1.00 49.17 83 TYR A CA 1
ATOM 643 C C . TYR A 1 83 ? 12.319 10.790 36.204 1.00 54.36 83 TYR A C 1
ATOM 644 O O . TYR A 1 83 ? 12.231 11.824 35.546 1.00 55.90 83 TYR A O 1
ATOM 653 N N . PRO A 1 84 ? 13.335 10.546 37.052 1.00 56.58 84 PRO A N 1
ATOM 654 C CA . PRO A 1 84 ? 14.388 11.534 37.321 1.00 57.77 84 PRO A CA 1
ATOM 655 C C . PRO A 1 84 ? 15.133 11.906 36.055 1.00 58.65 84 PRO A C 1
ATOM 656 O O . PRO A 1 84 ? 15.509 13.067 35.877 1.00 61.39 84 PRO A O 1
ATOM 660 N N A ASP A 1 85 ? 15.319 10.921 35.183 0.72 57.04 85 ASP A N 1
ATOM 661 N N B ASP A 1 85 ? 15.377 10.936 35.181 0.28 57.05 85 ASP A N 1
ATOM 662 C CA A ASP A 1 85 ? 15.986 11.134 33.917 0.72 56.18 85 ASP A CA 1
ATOM 663 C CA B ASP A 1 85 ? 15.989 11.253 33.898 0.28 56.07 85 ASP A CA 1
ATOM 664 C C A ASP A 1 85 ? 15.070 11.781 32.868 0.72 55.74 85 ASP A C 1
ATOM 665 C C B ASP A 1 85 ? 14.951 11.445 32.797 0.28 55.60 85 ASP A C 1
ATOM 666 O O A ASP A 1 85 ? 15.532 12.121 31.785 0.72 55.04 85 ASP A O 1
ATOM 667 O O B ASP A 1 85 ? 15.196 11.126 31.633 0.28 55.25 85 ASP A O 1
ATOM 676 N N . GLY A 1 86 ? 13.785 11.956 33.183 1.00 50.71 86 GLY A N 1
ATOM 677 C CA . GLY A 1 86 ? 12.837 12.514 32.223 1.00 50.91 86 GLY A CA 1
ATOM 678 C C . GLY A 1 86 ? 11.878 11.583 31.478 1.00 47.83 86 GLY A C 1
ATOM 679 O O . GLY A 1 86 ? 10.931 12.037 30.820 1.00 40.73 86 GLY A O 1
ATOM 680 N N . ARG A 1 87 ? 12.110 10.282 31.590 1.00 50.67 87 ARG A N 1
ATOM 681 C CA . ARG A 1 87 ? 11.237 9.264 31.011 1.00 48.07 87 ARG A CA 1
ATOM 682 C C . ARG A 1 87 ? 9.771 9.403 31.458 1.00 48.97 87 ARG A C 1
ATOM 683 O O . ARG A 1 87 ? 9.484 9.519 32.644 1.00 45.26 87 ARG A O 1
ATOM 691 N N . VAL A 1 88 ? 8.842 9.417 30.506 1.00 47.37 88 VAL A N 1
ATOM 692 C CA . VAL A 1 88 ? 7.426 9.572 30.839 1.00 45.41 88 VAL A CA 1
ATOM 693 C C . VAL A 1 88 ? 6.812 8.211 31.017 1.00 49.64 88 VAL A C 1
ATOM 694 O O . VAL A 1 88 ? 6.983 7.324 30.180 1.00 53.59 88 VAL A O 1
ATOM 698 N N . CYS A 1 89 ? 6.101 8.044 32.124 1.00 51.52 89 CYS A N 1
ATOM 699 C CA . CYS A 1 89 ? 5.479 6.772 32.446 1.00 50.92 89 CYS A CA 1
ATOM 700 C C . CYS A 1 89 ? 3.999 6.927 32.661 1.00 54.95 89 CYS A C 1
ATOM 701 O O . CYS A 1 89 ? 3.533 7.247 33.771 1.00 54.11 89 CYS A O 1
ATOM 704 N N . ILE A 1 90 ? 3.267 6.710 31.578 1.00 49.52 90 ILE A N 1
ATOM 705 C CA . ILE A 1 90 ? 1.830 6.669 31.633 1.00 49.22 90 ILE A CA 1
ATOM 706 C C . ILE A 1 90 ? 1.400 5.426 30.877 1.00 50.98 90 ILE A C 1
ATOM 707 O O . ILE A 1 90 ? 2.193 4.823 30.142 1.00 45.93 90 ILE A O 1
ATOM 712 N N . SER A 1 91 ? 0.156 5.026 31.098 1.00 53.80 91 SER A N 1
ATOM 713 C CA . SER A 1 91 ? -0.370 3.783 30.551 1.00 56.96 91 SER A CA 1
ATOM 714 C C . SER A 1 91 ? -0.144 3.682 29.041 1.00 52.30 91 SER A C 1
ATOM 715 O O . SER A 1 91 ? 0.375 2.681 28.555 1.00 53.61 91 SER A O 1
ATOM 718 N N . ILE A 1 92 ? -0.525 4.730 28.316 1.00 50.37 92 ILE A N 1
ATOM 719 C CA . ILE A 1 92 ? -0.500 4.715 26.853 1.00 53.62 92 ILE A CA 1
ATOM 720 C C . ILE A 1 92 ? 0.903 4.451 26.304 1.00 50.50 92 ILE A C 1
ATOM 721 O O . ILE A 1 92 ? 1.054 3.995 25.178 1.00 50.73 92 ILE A O 1
ATOM 726 N N . LEU A 1 93 ? 1.925 4.722 27.112 1.00 50.19 93 LEU A N 1
ATOM 727 C CA . LEU A 1 93 ? 3.307 4.499 26.700 1.00 44.36 93 LEU A CA 1
ATOM 728 C C . LEU A 1 93 ? 3.894 3.157 27.100 1.00 47.78 93 LEU A C 1
ATOM 729 O O . LEU A 1 93 ? 5.069 2.901 26.860 1.00 48.14 93 LEU A O 1
ATOM 734 N N . HIS A 1 94 ? 3.088 2.304 27.720 1.00 53.57 94 HIS A N 1
ATOM 735 C CA . HIS A 1 94 ? 3.566 0.991 28.131 1.00 62.49 94 HIS A CA 1
ATOM 736 C C . HIS A 1 94 ? 3.198 -0.070 27.110 1.00 61.89 94 HIS A C 1
ATOM 737 O O . HIS A 1 94 ? 2.039 -0.168 26.710 1.00 58.55 94 HIS A O 1
ATOM 744 N N . ALA A 1 95 ? 4.192 -0.860 26.714 1.00 65.57 95 ALA A N 1
ATOM 745 C CA . ALA A 1 95 ? 4.006 -1.938 25.751 1.00 71.36 95 ALA A CA 1
ATOM 746 C C . ALA A 1 95 ? 3.089 -3.029 26.299 1.00 82.04 95 ALA A C 1
ATOM 747 O O . ALA A 1 95 ? 2.920 -3.162 27.517 1.00 83.70 95 ALA A O 1
ATOM 749 N N . PRO A 1 96 ? 2.485 -3.815 25.394 1.00 86.82 96 PRO A N 1
ATOM 750 C CA . PRO A 1 96 ? 1.567 -4.907 25.766 1.00 88.66 96 PRO A CA 1
ATOM 751 C C . PRO A 1 96 ? 2.315 -6.161 26.214 1.00 84.62 96 PRO A C 1
ATOM 752 O O . PRO A 1 96 ? 2.657 -6.261 27.394 1.00 86.69 96 PRO A O 1
ATOM 756 N N . SER A 1 106 ? -5.311 -3.084 33.462 1.00 70.40 106 SER A N 1
ATOM 757 C CA . SER A 1 106 ? -6.661 -2.550 33.274 1.00 82.80 106 SER A CA 1
ATOM 758 C C . SER A 1 106 ? -6.630 -1.087 32.834 1.00 82.78 106 SER A C 1
ATOM 759 O O . SER A 1 106 ? -7.674 -0.435 32.712 1.00 77.32 106 SER A O 1
ATOM 762 N N . ALA A 1 107 ? -5.419 -0.594 32.588 1.00 85.61 107 ALA A N 1
ATOM 763 C CA . ALA A 1 107 ? -5.190 0.792 32.207 1.00 81.98 107 ALA A CA 1
ATOM 764 C C . ALA A 1 107 ? -5.754 1.099 30.826 1.00 85.45 107 ALA A C 1
ATOM 765 O O . ALA A 1 107 ? -6.843 0.646 30.470 1.00 84.25 107 ALA A O 1
ATOM 767 N N . GLU A 1 108 ? -4.994 1.879 30.057 1.00 91.70 108 GLU A N 1
ATOM 768 C CA . GLU A 1 108 ? -5.366 2.283 28.699 1.00 86.61 108 GLU A CA 1
ATOM 769 C C . GLU A 1 108 ? -4.183 2.066 27.770 1.00 80.85 108 GLU A C 1
ATOM 770 O O . GLU A 1 108 ? -3.778 2.995 27.058 1.00 76.21 108 GLU A O 1
ATOM 776 N N . ARG A 1 109 ? -3.643 0.848 27.767 1.00 73.82 109 ARG A N 1
ATOM 777 C CA . ARG A 1 109 ? -2.345 0.593 27.151 1.00 68.00 109 ARG A CA 1
ATOM 778 C C . ARG A 1 109 ? -2.231 0.929 25.656 1.00 64.78 109 ARG A C 1
ATOM 779 O O . ARG A 1 109 ? -3.161 1.446 25.018 1.00 62.76 109 ARG A O 1
ATOM 787 N N . TRP A 1 110 ? -1.055 0.648 25.117 1.00 61.49 110 TRP A N 1
ATOM 788 C CA . TRP A 1 110 ? -0.760 0.938 23.733 1.00 54.30 110 TRP A CA 1
ATOM 789 C C . TRP A 1 110 ? -1.476 -0.021 22.783 1.00 57.02 110 TRP A C 1
ATOM 790 O O . TRP A 1 110 ? -1.445 -1.231 22.982 1.00 61.38 110 TRP A O 1
ATOM 801 N N . SER A 1 111 ? -2.126 0.524 21.761 1.00 48.53 111 SER A N 1
ATOM 802 C CA . SER A 1 111 ? -2.599 -0.290 20.652 1.00 59.10 111 SER A CA 1
ATOM 803 C C . SER A 1 111 ? -2.239 0.400 19.340 1.00 56.22 111 SER A C 1
ATOM 804 O O . SER A 1 111 ? -2.103 1.616 19.281 1.00 55.27 111 SER A O 1
ATOM 807 N N . PRO A 1 112 ? -2.075 -0.374 18.274 1.00 58.49 112 PRO A N 1
ATOM 808 C CA . PRO A 1 112 ? -1.707 0.246 16.996 1.00 56.47 112 PRO A CA 1
ATOM 809 C C . PRO A 1 112 ? -2.681 1.335 16.514 1.00 57.35 112 PRO A C 1
ATOM 810 O O . PRO A 1 112 ? -2.392 2.041 15.546 1.00 60.02 112 PRO A O 1
ATOM 814 N N . VAL A 1 113 ? -3.803 1.501 17.204 1.00 59.80 113 VAL A N 1
ATOM 815 C CA . VAL A 1 113 ? -4.778 2.529 16.840 1.00 56.26 113 VAL A CA 1
ATOM 816 C C . VAL A 1 113 ? -4.478 3.880 17.496 1.00 61.67 113 VAL A C 1
ATOM 817 O O . VAL A 1 113 ? -5.091 4.896 17.161 1.00 67.39 113 VAL A O 1
ATOM 821 N N . GLN A 1 114 ? -3.546 3.886 18.447 1.00 59.00 114 GLN A N 1
ATOM 822 C CA . GLN A 1 114 ? -3.022 5.132 18.989 1.00 56.53 114 GLN A CA 1
ATOM 823 C C . GLN A 1 114 ? -2.081 5.818 17.995 1.00 58.24 114 GLN A C 1
ATOM 824 O O . GLN A 1 114 ? -1.808 5.317 16.889 1.00 54.03 114 GLN A O 1
ATOM 830 N N . SER A 1 115 ? -1.580 6.974 18.395 1.00 52.30 115 SER A N 1
ATOM 831 C CA . SER A 1 115 ? -0.776 7.775 17.493 1.00 53.50 115 SER A CA 1
ATOM 832 C C . SER A 1 115 ? 0.104 8.717 18.297 1.00 52.35 115 SER A C 1
ATOM 833 O O . SER A 1 115 ? -0.054 8.839 19.532 1.00 51.99 115 SER A O 1
ATOM 836 N N . VAL A 1 116 ? 1.042 9.357 17.603 1.00 44.81 116 VAL A N 1
ATOM 837 C CA . VAL A 1 116 ? 1.839 10.387 18.210 1.00 49.13 116 VAL A CA 1
ATOM 838 C C . VAL A 1 116 ? 0.878 11.439 18.761 1.00 53.52 116 VAL A C 1
ATOM 839 O O . VAL A 1 116 ? 1.010 11.896 19.903 1.00 46.55 116 VAL A O 1
ATOM 843 N N . GLU A 1 117 ? -0.096 11.824 17.944 1.00 52.34 117 GLU A N 1
ATOM 844 C CA . GLU A 1 117 ? -1.050 12.844 18.356 1.00 52.73 117 GLU A CA 1
ATOM 845 C C . GLU A 1 117 ? -1.751 12.461 19.648 1.00 50.88 117 GLU A C 1
ATOM 846 O O . GLU A 1 117 ? -1.856 13.266 20.555 1.00 53.68 117 GLU A O 1
ATOM 852 N N . LYS A 1 118 ? -2.242 11.236 19.740 1.00 52.71 118 LYS A N 1
ATOM 853 C CA . LYS A 1 118 ? -2.994 10.861 20.930 1.00 52.58 118 LYS A CA 1
ATOM 854 C C . LYS A 1 118 ? -2.101 10.751 22.144 1.00 52.87 118 LYS A C 1
ATOM 855 O O . LYS A 1 118 ? -2.561 10.959 23.277 1.00 47.95 118 LYS A O 1
ATOM 861 N N . ILE A 1 119 ? -0.833 10.422 21.905 1.00 49.80 119 ILE A N 1
ATOM 862 C CA . ILE A 1 119 ? 0.147 10.368 22.976 1.00 50.90 119 ILE A CA 1
ATOM 863 C C . ILE A 1 119 ? 0.313 11.762 23.566 1.00 52.81 119 ILE A C 1
ATOM 864 O O . ILE A 1 119 ? 0.304 11.935 24.784 1.00 47.50 119 ILE A O 1
ATOM 869 N N . LEU A 1 120 ? 0.430 12.757 22.690 1.00 50.63 120 LEU A N 1
ATOM 870 C CA . LEU A 1 120 ? 0.652 14.131 23.123 1.00 50.81 120 LEU A CA 1
ATOM 871 C C . LEU A 1 120 ? -0.578 14.749 23.792 1.00 53.97 120 LEU A C 1
ATOM 872 O O . LEU A 1 120 ? -0.447 15.561 24.717 1.00 55.73 120 LEU A O 1
ATOM 877 N N . LEU A 1 121 ? -1.767 14.365 23.344 1.00 47.61 121 LEU A N 1
ATOM 878 C CA . LEU A 1 121 ? -2.970 14.815 24.009 1.00 51.39 121 LEU A CA 1
ATOM 879 C C . LEU A 1 121 ? -2.953 14.292 25.448 1.00 51.78 121 LEU A C 1
ATOM 880 O O . LEU A 1 121 ? -3.313 14.989 26.401 1.00 49.55 121 LEU A O 1
ATOM 885 N N . SER A 1 122 ? -2.511 13.049 25.579 1.00 49.74 122 SER A N 1
ATOM 886 C CA . SER A 1 122 ? -2.498 12.355 26.845 1.00 49.57 122 SER A CA 1
ATOM 887 C C . SER A 1 122 ? -1.506 13.033 27.781 1.00 53.44 122 SER A C 1
ATOM 888 O O . SER A 1 122 ? -1.755 13.171 28.991 1.00 53.97 122 SER A O 1
ATOM 891 N N . VAL A 1 123 ? -0.384 13.465 27.214 1.00 49.99 123 VAL A N 1
ATOM 892 C CA . VAL A 1 123 ? 0.662 14.075 28.013 1.00 49.75 123 VAL A CA 1
ATOM 893 C C . VAL A 1 123 ? 0.315 15.509 28.405 1.00 50.02 123 VAL A C 1
ATOM 894 O O . VAL A 1 123 ? 0.610 15.937 29.518 1.00 52.79 123 VAL A O 1
ATOM 898 N N . VAL A 1 124 ? -0.342 16.245 27.523 1.00 46.14 124 VAL A N 1
ATOM 899 C CA . VAL A 1 124 ? -0.795 17.572 27.904 1.00 51.30 124 VAL A CA 1
ATOM 900 C C . VAL A 1 124 ? -1.869 17.427 28.974 1.00 56.67 124 VAL A C 1
ATOM 901 O O . VAL A 1 124 ? -2.052 18.311 29.808 1.00 59.76 124 VAL A O 1
ATOM 905 N N . SER A 1 125 ? -2.573 16.300 28.964 1.00 55.75 125 SER A N 1
ATOM 906 C CA . SER A 1 125 ? -3.579 16.057 29.984 1.00 53.99 125 SER A CA 1
ATOM 907 C C . SER A 1 125 ? -2.937 15.799 31.347 1.00 62.45 125 SER A C 1
ATOM 908 O O . SER A 1 125 ? -3.404 16.331 32.355 1.00 58.77 125 SER A O 1
ATOM 911 N N . MET A 1 126 ? -1.879 14.988 31.380 1.00 54.72 126 MET A N 1
ATOM 912 C CA . MET A 1 126 ? -1.280 14.608 32.654 1.00 56.93 126 MET A CA 1
ATOM 913 C C . MET A 1 126 ? -0.602 15.785 33.342 1.00 59.22 126 MET A C 1
ATOM 914 O O . MET A 1 126 ? -0.397 15.757 34.548 1.00 60.24 126 MET A O 1
ATOM 919 N N . LEU A 1 127 ? -0.242 16.813 32.580 1.00 56.38 127 LEU A N 1
ATOM 920 C CA . LEU A 1 127 ? 0.380 17.991 33.174 1.00 60.90 127 LEU A CA 1
ATOM 921 C C . LEU A 1 127 ? -0.650 18.734 34.013 1.00 65.97 127 LEU A C 1
ATOM 922 O O . LEU A 1 127 ? -0.334 19.291 35.069 1.00 69.09 127 LEU A O 1
ATOM 927 N N . ALA A 1 128 ? -1.888 18.741 33.533 1.00 69.34 128 ALA A N 1
ATOM 928 C CA . ALA A 1 128 ? -2.983 19.403 34.237 1.00 73.49 128 ALA A CA 1
ATOM 929 C C . ALA A 1 128 ? -3.565 18.552 35.368 1.00 71.59 128 ALA A C 1
ATOM 930 O O . ALA A 1 128 ? -3.867 19.076 36.436 1.00 77.02 128 ALA A O 1
ATOM 932 N N . GLU A 1 129 ? -3.717 17.248 35.129 1.00 68.42 129 GLU A N 1
ATOM 933 C CA . GLU A 1 129 ? -4.304 16.326 36.105 1.00 70.60 129 GLU A CA 1
ATOM 934 C C . GLU A 1 129 ? -3.447 15.077 36.293 1.00 69.21 129 GLU A C 1
ATOM 935 O O . GLU A 1 129 ? -3.683 14.055 35.645 1.00 66.86 129 GLU A O 1
ATOM 941 N N . PRO A 1 130 ? -2.453 15.153 37.191 1.00 71.81 130 PRO A N 1
ATOM 942 C CA . PRO A 1 130 ? -1.526 14.060 37.528 1.00 70.50 130 PRO A CA 1
ATOM 943 C C . PRO A 1 130 ? -2.188 12.726 37.894 1.00 78.86 130 PRO A C 1
ATOM 944 O O . PRO A 1 130 ? -3.321 12.695 38.392 1.00 80.05 130 PRO A O 1
ATOM 948 N N . ASN A 1 131 ? -1.470 11.632 37.648 1.00 79.16 131 ASN A N 1
ATOM 949 C CA . ASN A 1 131 ? -1.852 10.325 38.184 1.00 81.07 131 ASN A CA 1
ATOM 950 C C . ASN A 1 131 ? -1.305 10.129 39.592 1.00 84.31 131 ASN A C 1
ATOM 951 O O . ASN A 1 131 ? -0.297 9.441 39.767 1.00 83.06 131 ASN A O 1
ATOM 956 N N . ASP A 1 132 ? -1.974 10.731 40.579 1.00 89.86 132 ASP A N 1
ATOM 957 C CA . ASP A 1 132 ? -1.587 10.655 41.999 1.00 89.94 132 ASP A CA 1
ATOM 958 C C . ASP A 1 132 ? -0.988 9.304 42.433 1.00 91.69 132 ASP A C 1
ATOM 959 O O . ASP A 1 132 ? 0.014 9.272 43.157 1.00 85.90 132 ASP A O 1
ATOM 964 N N . GLU A 1 133 ? -1.617 8.200 42.018 1.00 93.71 133 GLU A N 1
ATOM 965 C CA . GLU A 1 133 ? -1.174 6.861 42.426 1.00 92.58 133 GLU A CA 1
ATOM 966 C C . GLU A 1 133 ? -0.437 6.124 41.288 1.00 94.70 133 GLU A C 1
ATOM 967 O O . GLU A 1 133 ? -0.899 5.129 40.723 1.00 98.65 133 GLU A O 1
ATOM 973 N N . SER A 1 134 ? 0.724 6.671 40.952 1.00 91.65 134 SER A N 1
ATOM 974 C CA . SER A 1 134 ? 1.657 6.067 40.013 1.00 88.57 134 SER A CA 1
ATOM 975 C C . SER A 1 134 ? 2.985 6.709 40.377 1.00 81.88 134 SER A C 1
ATOM 976 O O . SER A 1 134 ? 3.029 7.899 40.700 1.00 76.88 134 SER A O 1
ATOM 979 N N . GLY A 1 135 ? 4.059 5.930 40.364 1.00 78.04 135 GLY A N 1
ATOM 980 C CA . GLY A 1 135 ? 5.242 6.354 41.079 1.00 71.17 135 GLY A CA 1
ATOM 981 C C . GLY A 1 135 ? 6.526 6.463 40.293 1.00 74.25 135 GLY A C 1
ATOM 982 O O . GLY A 1 135 ? 7.576 5.978 40.732 1.00 77.15 135 GLY A O 1
ATOM 983 N N . ALA A 1 136 ? 6.470 7.107 39.137 1.00 63.60 136 ALA A N 1
ATOM 984 C CA . ALA A 1 136 ? 7.717 7.516 38.523 1.00 60.91 136 ALA A CA 1
ATOM 985 C C . ALA A 1 136 ? 8.392 8.484 39.514 1.00 66.41 136 ALA A C 1
ATOM 986 O O . ALA A 1 136 ? 9.624 8.483 39.673 1.00 61.21 136 ALA A O 1
ATOM 988 N N . ASN A 1 137 ? 7.569 9.298 40.185 1.00 63.59 137 ASN A N 1
ATOM 989 C CA . ASN A 1 137 ? 8.069 10.281 41.146 1.00 64.53 137 ASN A CA 1
ATOM 990 C C . ASN A 1 137 ? 7.288 10.324 42.459 1.00 63.04 137 ASN A C 1
ATOM 991 O O . ASN A 1 137 ? 6.299 11.052 42.590 1.00 57.20 137 ASN A O 1
ATOM 996 N N . VAL A 1 138 ? 7.753 9.539 43.430 1.00 68.83 138 VAL A N 1
ATOM 997 C CA . VAL A 1 138 ? 7.115 9.448 44.747 1.00 68.68 138 VAL A CA 1
ATOM 998 C C . VAL A 1 138 ? 6.996 10.802 45.410 1.00 65.53 138 VAL A C 1
ATOM 999 O O . VAL A 1 138 ? 5.913 11.211 45.857 1.00 60.33 138 VAL A O 1
ATOM 1003 N N . ASP A 1 139 ? 8.129 11.489 45.485 1.00 65.43 139 ASP A N 1
ATOM 1004 C CA . ASP A 1 139 ? 8.171 12.787 46.127 1.00 62.45 139 ASP A CA 1
ATOM 1005 C C . ASP A 1 139 ? 7.081 13.680 45.589 1.00 61.89 139 ASP A C 1
ATOM 1006 O O . ASP A 1 139 ? 6.371 14.347 46.356 1.00 61.21 139 ASP A O 1
ATOM 1011 N N . ALA A 1 140 ? 6.934 13.677 44.263 1.00 58.95 140 ALA A N 1
ATOM 1012 C CA . ALA A 1 140 ? 5.972 14.555 43.631 1.00 56.61 140 ALA A CA 1
ATOM 1013 C C . ALA A 1 140 ? 4.559 14.059 43.875 1.00 55.04 140 ALA A C 1
ATOM 1014 O O . ALA A 1 140 ? 3.636 14.855 44.058 1.00 58.81 140 ALA A O 1
ATOM 1016 N N . SER A 1 141 ? 4.382 12.745 43.868 1.00 56.02 141 SER A N 1
ATOM 1017 C CA . SER A 1 141 ? 3.065 12.189 44.183 1.00 66.03 141 SER A CA 1
ATOM 1018 C C . SER A 1 141 ? 2.599 12.621 45.575 1.00 62.49 141 SER A C 1
ATOM 1019 O O . SER A 1 141 ? 1.514 13.175 45.738 1.00 64.68 141 SER A O 1
ATOM 1022 N N . LYS A 1 142 ? 3.427 12.372 46.580 1.00 67.87 142 LYS A N 1
ATOM 1023 C CA . LYS A 1 142 ? 3.048 12.713 47.952 1.00 69.09 142 LYS A CA 1
ATOM 1024 C C . LYS A 1 142 ? 2.644 14.172 48.009 1.00 69.96 142 LYS A C 1
ATOM 1025 O O . LYS A 1 142 ? 1.521 14.495 48.409 1.00 70.72 142 LYS A O 1
ATOM 1031 N N . MET A 1 143 ? 3.552 15.047 47.578 1.00 64.81 143 MET A N 1
ATOM 1032 C CA . MET A 1 143 ? 3.323 16.476 47.692 1.00 58.22 143 MET A CA 1
ATOM 1033 C C . MET A 1 143 ? 2.065 16.897 46.975 1.00 63.31 143 MET A C 1
ATOM 1034 O O . MET A 1 143 ? 1.356 17.790 47.429 1.00 64.70 143 MET A O 1
ATOM 1039 N N . TRP A 1 144 ? 1.798 16.265 45.836 1.00 68.80 144 TRP A N 1
ATOM 1040 C CA . TRP A 1 144 ? 0.641 16.632 45.021 1.00 70.64 144 TRP A CA 1
ATOM 1041 C C . TRP A 1 144 ? -0.648 16.501 45.843 1.00 72.43 144 TRP A C 1
ATOM 1042 O O . TRP A 1 144 ? -1.665 17.146 45.551 1.00 70.48 144 TRP A O 1
ATOM 1053 N N . ARG A 1 145 ? -0.577 15.681 46.889 1.00 69.37 145 ARG A N 1
ATOM 1054 C CA . ARG A 1 145 ? -1.711 15.422 47.766 1.00 75.40 145 ARG A CA 1
ATOM 1055 C C . ARG A 1 145 ? -1.625 16.198 49.093 1.00 75.41 145 ARG A C 1
ATOM 1056 O O . ARG A 1 145 ? -2.513 16.988 49.442 1.00 71.80 145 ARG A O 1
ATOM 1064 N N . ASP A 1 146 ? -0.553 15.947 49.834 1.00 69.34 146 ASP A N 1
ATOM 1065 C CA . ASP A 1 146 ? -0.360 16.553 51.141 1.00 71.21 146 ASP A CA 1
ATOM 1066 C C . ASP A 1 146 ? -0.129 18.057 51.034 1.00 73.21 146 ASP A C 1
ATOM 1067 O O . ASP A 1 146 ? -0.897 18.852 51.572 1.00 71.39 146 ASP A O 1
ATOM 1072 N N . ASP A 1 147 ? 0.936 18.442 50.335 1.00 72.19 147 ASP A N 1
ATOM 1073 C CA . ASP A 1 147 ? 1.300 19.848 50.197 1.00 66.73 147 ASP A CA 1
ATOM 1074 C C . ASP A 1 147 ? 1.056 20.335 48.766 1.00 68.09 147 ASP A C 1
ATOM 1075 O O . ASP A 1 147 ? 1.998 20.648 48.022 1.00 64.43 147 ASP A O 1
ATOM 1080 N N . ARG A 1 148 ? -0.207 20.398 48.371 1.00 66.50 148 ARG A N 1
ATOM 1081 C CA . ARG A 1 148 ? -0.525 20.865 47.030 1.00 68.75 148 ARG A CA 1
ATOM 1082 C C . ARG A 1 148 ? 0.040 22.272 46.824 1.00 67.91 148 ARG A C 1
ATOM 1083 O O . ARG A 1 148 ? 0.330 22.694 45.698 1.00 64.91 148 ARG A O 1
ATOM 1091 N N . GLU A 1 149 ? 0.209 22.987 47.925 1.00 65.72 149 GLU A N 1
ATOM 1092 C CA . GLU A 1 149 ? 0.572 24.395 47.876 1.00 64.85 149 GLU A CA 1
ATOM 1093 C C . GLU A 1 149 ? 2.035 24.587 47.479 1.00 59.82 149 GLU A C 1
ATOM 1094 O O . GLU A 1 149 ? 2.371 25.511 46.734 1.00 54.60 149 GLU A O 1
ATOM 1100 N N . GLN A 1 150 ? 2.894 23.719 48.001 1.00 53.89 150 GLN A N 1
ATOM 1101 C CA . GLN A 1 150 ? 4.308 23.714 47.660 1.00 54.72 150 GLN A CA 1
ATOM 1102 C C . GLN A 1 150 ? 4.467 23.236 46.219 1.00 59.32 150 GLN A C 1
ATOM 1103 O O . GLN A 1 150 ? 5.217 23.814 45.430 1.00 58.31 150 GLN A O 1
ATOM 1109 N N . PHE A 1 151 ? 3.761 22.166 45.875 1.00 60.22 151 PHE A N 1
ATOM 1110 C CA . PHE A 1 151 ? 3.839 21.641 44.528 1.00 57.01 151 PHE A CA 1
ATOM 1111 C C . PHE A 1 151 ? 3.601 22.737 43.483 1.00 55.80 151 PHE A C 1
ATOM 1112 O O . PHE A 1 151 ? 4.335 22.821 42.495 1.00 49.85 151 PHE A O 1
ATOM 1120 N N . TYR A 1 152 ? 2.597 23.583 43.713 1.00 55.82 152 TYR A N 1
ATOM 1121 C CA . TYR A 1 152 ? 2.339 24.700 42.823 1.00 51.74 152 TYR A CA 1
ATOM 1122 C C . TYR A 1 152 ? 3.557 25.616 42.746 1.00 58.10 152 TYR A C 1
ATOM 1123 O O . TYR A 1 152 ? 3.850 26.177 41.687 1.00 55.70 152 TYR A O 1
ATOM 1132 N N . LYS A 1 153 ? 4.264 25.786 43.866 1.00 55.92 153 LYS A N 1
ATOM 1133 C CA . LYS A 1 153 ? 5.462 26.623 43.860 1.00 54.31 153 LYS A CA 1
ATOM 1134 C C . LYS A 1 153 ? 6.632 25.972 43.095 1.00 48.63 153 LYS A C 1
ATOM 1135 O O . LYS A 1 153 ? 7.337 26.632 42.325 1.00 48.53 153 LYS A O 1
ATOM 1141 N N . ILE A 1 154 ? 6.859 24.687 43.329 1.00 47.35 154 ILE A N 1
ATOM 1142 C CA . ILE A 1 154 ? 7.922 23.992 42.619 1.00 51.71 154 ILE A CA 1
ATOM 1143 C C . ILE A 1 154 ? 7.597 23.974 41.122 1.00 51.52 154 ILE A C 1
ATOM 1144 O O . ILE A 1 154 ? 8.487 24.075 40.276 1.00 51.99 154 ILE A O 1
ATOM 1149 N N . ALA A 1 155 ? 6.312 23.888 40.800 1.00 49.92 155 ALA A N 1
ATOM 1150 C CA . ALA A 1 155 ? 5.897 23.811 39.407 1.00 49.47 155 ALA A CA 1
ATOM 1151 C C . ALA A 1 155 ? 6.219 25.116 38.718 1.00 51.93 155 ALA A C 1
ATOM 1152 O O . ALA A 1 155 ? 6.624 25.121 37.557 1.00 44.52 155 ALA A O 1
ATOM 1154 N N . LYS A 1 156 ? 6.050 26.217 39.451 1.00 49.84 156 LYS A N 1
ATOM 1155 C CA . LYS A 1 156 ? 6.277 27.562 38.921 1.00 50.72 156 LYS A CA 1
ATOM 1156 C C . LYS A 1 156 ? 7.752 27.769 38.593 1.00 48.99 156 LYS A C 1
ATOM 1157 O O . LYS A 1 156 ? 8.108 28.430 37.624 1.00 50.92 156 LYS A O 1
ATOM 1163 N N . GLN A 1 157 ? 8.628 27.198 39.391 1.00 46.66 157 GLN A N 1
ATOM 1164 C CA . GLN A 1 157 ? 10.025 27.451 39.128 1.00 53.90 157 GLN A CA 1
ATOM 1165 C C . GLN A 1 157 ? 10.504 26.497 38.043 1.00 50.72 157 GLN A C 1
ATOM 1166 O O . GLN A 1 157 ? 11.458 26.788 37.332 1.00 53.50 157 GLN A O 1
ATOM 1172 N N . ILE A 1 158 ? 9.791 25.385 37.877 1.00 54.69 158 ILE A N 1
ATOM 1173 C CA . ILE A 1 158 ? 10.013 24.472 36.748 1.00 48.09 158 ILE A CA 1
ATOM 1174 C C . ILE A 1 158 ? 9.664 25.134 35.418 1.00 45.36 158 ILE A C 1
ATOM 1175 O O . ILE A 1 158 ? 10.380 24.979 34.448 1.00 43.46 158 ILE A O 1
ATOM 1180 N N . VAL A 1 159 ? 8.556 25.864 35.382 1.00 46.64 159 VAL A N 1
ATOM 1181 C CA . VAL A 1 159 ? 8.203 26.669 34.220 1.00 44.34 159 VAL A CA 1
ATOM 1182 C C . VAL A 1 159 ? 9.274 27.714 33.925 1.00 49.34 159 VAL A C 1
ATOM 1183 O O . VAL A 1 159 ? 9.775 27.792 32.801 1.00 46.93 159 VAL A O 1
ATOM 1187 N N . GLN A 1 160 ? 9.639 28.502 34.937 1.00 52.48 160 GLN A N 1
ATOM 1188 C CA . GLN A 1 160 ? 10.677 29.523 34.775 1.00 55.96 160 GLN A CA 1
ATOM 1189 C C . GLN A 1 160 ? 11.897 28.941 34.084 1.00 50.83 160 GLN A C 1
ATOM 1190 O O . GLN A 1 160 ? 12.446 29.550 33.169 1.00 46.34 160 GLN A O 1
ATOM 1196 N N . LYS A 1 161 ? 12.327 27.773 34.552 1.00 47.05 161 LYS A N 1
ATOM 1197 C CA . LYS A 1 161 ? 13.545 27.153 34.070 1.00 46.20 161 LYS A CA 1
ATOM 1198 C C . LYS A 1 161 ? 13.431 26.699 32.621 1.00 46.88 161 LYS A C 1
ATOM 1199 O O . LYS A 1 161 ? 14.355 26.898 31.836 1.00 43.80 161 LYS A O 1
ATOM 1205 N N . SER A 1 162 ? 12.301 26.087 32.272 1.00 43.91 162 SER A N 1
ATOM 1206 C CA . SER A 1 162 ? 12.062 25.641 30.900 1.00 46.58 162 SER A CA 1
ATOM 1207 C C . SER A 1 162 ? 12.130 26.838 29.937 1.00 42.47 162 SER A C 1
ATOM 1208 O O . SER A 1 162 ? 12.602 26.714 28.818 1.00 41.58 162 SER A O 1
ATOM 1211 N N . LEU A 1 163 ? 11.701 28.001 30.415 1.00 44.96 163 LEU A N 1
ATOM 1212 C CA . LEU A 1 163 ? 11.731 29.229 29.637 1.00 46.14 163 LEU A CA 1
ATOM 1213 C C . LEU A 1 163 ? 13.117 29.893 29.636 1.00 44.96 163 LEU A C 1
ATOM 1214 O O . LEU A 1 163 ? 13.325 30.876 28.917 1.00 48.97 163 LEU A O 1
ATOM 1219 N N . GLY A 1 164 ? 14.066 29.369 30.411 1.00 43.56 164 GLY A N 1
ATOM 1220 C CA . GLY A 1 164 ? 15.417 29.902 30.367 1.00 43.94 164 GLY A CA 1
ATOM 1221 C C . GLY A 1 164 ? 15.643 30.998 31.392 1.00 52.02 164 GLY A C 1
ATOM 1222 O O . GLY A 1 164 ? 16.802 31.392 31.629 1.00 50.58 164 GLY A O 1
ATOM 1223 N N . LEU A 1 165 ? 14.546 31.456 32.006 1.00 53.52 165 LEU A N 1
ATOM 1224 C CA . LEU A 1 165 ? 14.539 32.550 32.981 1.00 58.41 165 LEU A CA 1
ATOM 1225 C C . LEU A 1 165 ? 14.767 32.176 34.479 1.00 69.34 165 LEU A C 1
ATOM 1226 O O . LEU A 1 165 ? 15.112 33.071 35.304 1.00 70.47 165 LEU A O 1
ATOM 1232 N N . ASP B 2 29 ? 1.682 -12.681 -4.990 1.00 98.48 339 ASP B N 1
ATOM 1233 C CA . ASP B 2 29 ? 2.669 -11.659 -4.664 1.00 95.70 339 ASP B CA 1
ATOM 1234 C C . ASP B 2 29 ? 2.044 -10.262 -4.632 1.00 91.84 339 ASP B C 1
ATOM 1235 O O . ASP B 2 29 ? 1.084 -10.029 -3.897 1.00 90.34 339 ASP B O 1
ATOM 1240 N N . ASP B 2 30 ? 2.589 -9.340 -5.426 1.00 87.40 340 ASP B N 1
ATOM 1241 C CA . ASP B 2 30 ? 2.117 -7.953 -5.444 1.00 81.90 340 ASP B CA 1
ATOM 1242 C C . ASP B 2 30 ? 1.356 -7.605 -6.730 1.00 78.70 340 ASP B C 1
ATOM 1243 O O . ASP B 2 30 ? 1.700 -8.083 -7.809 1.00 71.42 340 ASP B O 1
ATOM 1248 N N . CYS B 2 31 ? 0.318 -6.780 -6.602 1.00 75.37 341 CYS B N 1
ATOM 1249 C CA . CYS B 2 31 ? -0.461 -6.318 -7.755 1.00 69.92 341 CYS B CA 1
ATOM 1250 C C . CYS B 2 31 ? 0.473 -5.905 -8.891 1.00 69.26 341 CYS B C 1
ATOM 1251 O O . CYS B 2 31 ? 1.488 -5.246 -8.648 1.00 67.78 341 CYS B O 1
ATOM 1254 N N . ALA B 2 32 ? 0.146 -6.307 -10.119 1.00 61.33 342 ALA B N 1
ATOM 1255 C CA . ALA B 2 32 ? 1.019 -6.032 -11.262 1.00 65.87 342 ALA B CA 1
ATOM 1256 C C . ALA B 2 32 ? 0.809 -4.631 -11.850 1.00 66.48 342 ALA B C 1
ATOM 1257 O O . ALA B 2 32 ? 1.698 -4.093 -12.508 1.00 65.58 342 ALA B O 1
ATOM 1259 N N . ILE B 2 33 ? -0.371 -4.060 -11.610 1.00 67.23 343 ILE B N 1
ATOM 1260 C CA . ILE B 2 33 ? -0.679 -2.674 -11.959 1.00 63.11 343 ILE B CA 1
ATOM 1261 C C . ILE B 2 33 ? 0.015 -1.702 -10.996 1.00 65.33 343 ILE B C 1
ATOM 1262 O O . ILE B 2 33 ? 1.005 -1.059 -11.348 1.00 62.46 343 ILE B O 1
ATOM 1267 N N . CYS B 2 34 ? -0.514 -1.581 -9.784 1.00 59.63 344 CYS B N 1
ATOM 1268 C CA . CYS B 2 34 ? 0.211 -0.884 -8.727 1.00 64.67 344 CYS B CA 1
ATOM 1269 C C . CYS B 2 34 ? 1.125 -1.919 -8.104 1.00 71.15 344 CYS B C 1
ATOM 1270 O O . CYS B 2 34 ? 0.830 -3.108 -8.149 1.00 77.17 344 CYS B O 1
ATOM 1273 N N . TRP B 2 35 ? 2.240 -1.514 -7.526 1.00 66.31 345 TRP B N 1
ATOM 1274 C CA . TRP B 2 35 ? 3.126 -2.547 -7.020 1.00 71.33 345 TRP B CA 1
ATOM 1275 C C . TRP B 2 35 ? 2.990 -2.735 -5.512 1.00 79.84 345 TRP B C 1
ATOM 1276 O O . TRP B 2 35 ? 3.982 -2.848 -4.799 1.00 83.80 345 TRP B O 1
ATOM 1287 N N . ASP B 2 36 ? 1.749 -2.780 -5.038 1.00 75.57 346 ASP B N 1
ATOM 1288 C CA . ASP B 2 36 ? 1.485 -3.004 -3.625 1.00 80.37 346 ASP B CA 1
ATOM 1289 C C . ASP B 2 36 ? 1.132 -4.462 -3.307 1.00 82.85 346 ASP B C 1
ATOM 1290 O O . ASP B 2 36 ? 0.885 -5.270 -4.206 1.00 81.37 346 ASP B O 1
ATOM 1295 N N . SER B 2 37 ? 1.095 -4.772 -2.016 1.00 84.90 347 SER B N 1
ATOM 1296 C CA . SER B 2 37 ? 1.085 -6.150 -1.526 1.00 86.95 347 SER B CA 1
ATOM 1297 C C . SER B 2 37 ? -0.111 -7.000 -1.934 1.00 86.98 347 SER B C 1
ATOM 1298 O O . SER B 2 37 ? 0.014 -8.232 -2.013 1.00 88.09 347 SER B O 1
ATOM 1301 N N . MET B 2 38 ? -1.258 -6.370 -2.191 1.00 77.77 348 MET B N 1
ATOM 1302 C CA . MET B 2 38 ? -2.445 -7.133 -2.580 1.00 80.24 348 MET B CA 1
ATOM 1303 C C . MET B 2 38 ? -2.641 -8.328 -1.628 1.00 87.72 348 MET B C 1
ATOM 1304 O O . MET B 2 38 ? -2.398 -9.470 -2.020 1.00 85.28 348 MET B O 1
ATOM 1309 N N . GLN B 2 39 ? -3.058 -8.069 -0.384 1.00 85.44 349 GLN B N 1
ATOM 1310 C CA . GLN B 2 39 ? -3.239 -9.139 0.610 1.00 85.47 349 GLN B CA 1
ATOM 1311 C C . GLN B 2 39 ? -4.601 -9.123 1.321 1.00 75.00 349 GLN B C 1
ATOM 1312 O O . GLN B 2 39 ? -5.191 -8.067 1.544 1.00 73.27 349 GLN B O 1
ATOM 1318 N N . ALA B 2 40 ? -5.072 -10.311 1.689 1.00 71.70 350 ALA B N 1
ATOM 1319 C CA . ALA B 2 40 ? -6.420 -10.498 2.222 1.00 73.71 350 ALA B CA 1
ATOM 1320 C C . ALA B 2 40 ? -6.675 -9.812 3.567 1.00 81.27 350 ALA B C 1
ATOM 1321 O O . ALA B 2 40 ? -5.794 -9.732 4.434 1.00 75.83 350 ALA B O 1
ATOM 1323 N N . ALA B 2 41 ? -7.904 -9.331 3.726 1.00 78.23 351 ALA B N 1
ATOM 1324 C CA . ALA B 2 41 ? -8.370 -8.806 4.997 1.00 80.18 351 ALA B CA 1
ATOM 1325 C C . ALA B 2 41 ? -8.960 -9.943 5.830 1.00 83.71 351 ALA B C 1
ATOM 1326 O O . ALA B 2 41 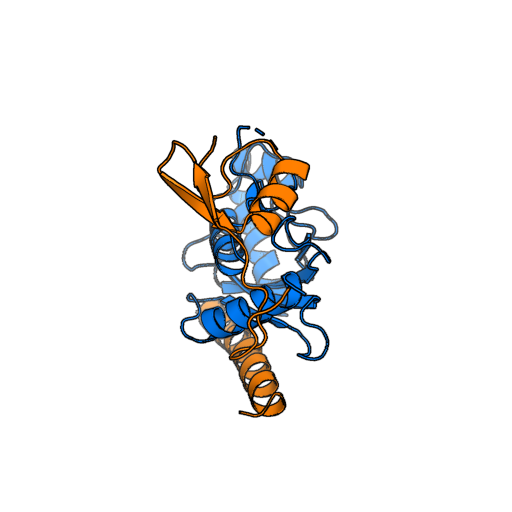? -9.473 -10.925 5.278 1.00 82.57 351 ALA B O 1
ATOM 1328 N N . ARG B 2 42 ? -8.878 -9.815 7.151 1.00 79.59 352 ARG B N 1
ATOM 1329 C CA . ARG B 2 42 ? -9.523 -10.754 8.057 1.00 80.18 352 ARG B CA 1
ATOM 1330 C C . ARG B 2 42 ? -10.472 -9.929 8.908 1.00 82.55 352 ARG B C 1
ATOM 1331 O O . ARG B 2 42 ? -10.083 -8.896 9.439 1.00 80.74 352 ARG B O 1
ATOM 1339 N N . LYS B 2 43 ? -11.723 -10.362 9.020 1.00 87.36 353 LYS B N 1
ATOM 1340 C CA . LYS B 2 43 ? -12.704 -9.630 9.822 1.00 89.66 353 LYS B CA 1
ATOM 1341 C C . LYS B 2 43 ? -12.921 -10.298 11.187 1.00 92.35 353 LYS B C 1
ATOM 1342 O O . LYS B 2 43 ? -12.778 -11.518 11.326 1.00 90.46 353 LYS B O 1
ATOM 1348 N N . LEU B 2 44 ? -13.253 -9.489 12.191 1.00 92.92 354 LEU B N 1
ATOM 1349 C CA . LEU B 2 44 ? -13.500 -9.995 13.539 1.00 93.80 354 LEU B CA 1
ATOM 1350 C C . LEU B 2 44 ? -14.908 -9.668 14.034 1.00 94.87 354 LEU B C 1
ATOM 1351 O O . LEU B 2 44 ? -15.552 -8.732 13.545 1.00 91.92 354 LEU B O 1
ATOM 1356 N N . PRO B 2 45 ? -15.386 -10.446 15.015 1.00 96.79 355 PRO B N 1
ATOM 1357 C CA . PRO B 2 45 ? -16.720 -10.302 15.604 1.00 95.71 355 PRO B CA 1
ATOM 1358 C C . PRO B 2 45 ? -17.117 -8.842 15.824 1.00 97.98 355 PRO B C 1
ATOM 1359 O O . PRO B 2 45 ? -18.095 -8.377 15.236 1.00 99.58 355 PRO B O 1
ATOM 1363 N N . CYS B 2 46 ? -16.359 -8.136 16.657 1.00 97.39 356 CYS B N 1
ATOM 1364 C CA . CYS B 2 46 ? -16.626 -6.732 16.978 1.00 97.50 356 CYS B CA 1
ATOM 1365 C C . CYS B 2 46 ? -16.875 -5.832 15.759 1.00 94.94 356 CYS B C 1
ATOM 1366 O O . CYS B 2 46 ? -17.220 -4.655 15.905 1.00 93.45 356 CYS B O 1
ATOM 1369 N N . GLY B 2 47 ? -16.685 -6.378 14.562 1.00 94.80 357 GLY B N 1
ATOM 1370 C CA . GLY B 2 47 ? -16.941 -5.632 13.344 1.00 94.72 357 GLY B CA 1
ATOM 1371 C C . GLY B 2 47 ? -15.697 -5.219 12.577 1.00 93.22 357 GLY B C 1
ATOM 1372 O O . GLY B 2 47 ? -15.600 -5.454 11.371 1.00 96.23 357 GLY B O 1
ATOM 1373 N N . HIS B 2 48 ? -14.749 -4.606 13.281 1.00 93.61 358 HIS B N 1
ATOM 1374 C CA . HIS B 2 48 ? -13.528 -4.050 12.683 1.00 91.38 358 HIS B CA 1
ATOM 1375 C C . HIS B 2 48 ? -12.694 -5.086 11.897 1.00 85.00 358 HIS B C 1
ATOM 1376 O O . HIS B 2 48 ? -12.772 -6.291 12.163 1.00 86.83 358 HIS B O 1
ATOM 1383 N N . LEU B 2 49 ? -11.913 -4.622 10.920 1.00 82.91 359 LEU B N 1
ATOM 1384 C CA . LEU B 2 49 ? -11.101 -5.540 10.100 1.00 79.79 359 LEU B CA 1
ATOM 1385 C C . LEU B 2 49 ? -9.740 -4.975 9.680 1.00 73.39 359 LEU B C 1
ATOM 1386 O O . LEU B 2 49 ? -9.533 -3.758 9.650 1.00 72.27 359 LEU B O 1
ATOM 1391 N N . PHE B 2 50 ? -8.810 -5.874 9.371 1.00 72.70 360 PHE B N 1
ATOM 1392 C CA . PHE B 2 50 ? -7.435 -5.483 9.095 1.00 73.06 360 PHE B CA 1
ATOM 1393 C C . PHE B 2 50 ? -6.747 -6.435 8.121 1.00 74.81 360 PHE B C 1
ATOM 1394 O O . PHE B 2 50 ? -7.152 -7.594 7.992 1.00 75.71 360 PHE B O 1
ATOM 1402 N N . HIS B 2 51 ? -5.689 -5.954 7.465 1.00 70.55 361 HIS B N 1
ATOM 1403 C CA . HIS B 2 51 ? -4.790 -6.832 6.722 1.00 71.45 361 HIS B CA 1
ATOM 1404 C C . HIS B 2 51 ? -4.396 -8.048 7.557 1.00 75.84 361 HIS B C 1
ATOM 1405 O O . HIS B 2 51 ? -4.170 -7.946 8.766 1.00 71.55 361 HIS B O 1
ATOM 1412 N N . ASN B 2 52 ? -4.277 -9.196 6.905 1.00 77.27 362 ASN B N 1
ATOM 1413 C CA . ASN B 2 52 ? -3.941 -10.424 7.610 1.00 79.45 362 ASN B CA 1
ATOM 1414 C C . ASN B 2 52 ? -2.559 -10.369 8.263 1.00 77.13 362 ASN B C 1
ATOM 1415 O O . ASN B 2 52 ? -2.368 -10.865 9.377 1.00 81.24 362 ASN B O 1
ATOM 1420 N N . SER B 2 53 ? -1.592 -9.771 7.574 1.00 71.28 363 SER B N 1
ATOM 1421 C CA . SER B 2 53 ? -0.236 -9.715 8.108 1.00 75.06 363 SER B CA 1
ATOM 1422 C C . SER B 2 53 ? -0.153 -8.751 9.282 1.00 72.73 363 SER B C 1
ATOM 1423 O O . SER B 2 53 ? 0.499 -9.041 10.280 1.00 75.17 363 SER B O 1
ATOM 1426 N N . CYS B 2 54 ? -0.827 -7.611 9.151 1.00 71.41 364 CYS B N 1
ATOM 1427 C CA . CYS B 2 54 ? -0.883 -6.601 10.206 1.00 71.60 364 CYS B CA 1
ATOM 1428 C C . CYS B 2 54 ? -1.518 -7.158 11.485 1.00 70.64 364 CYS B C 1
ATOM 1429 O O . CYS B 2 54 ? -0.957 -7.034 12.570 1.00 73.24 364 CYS B O 1
ATOM 1432 N N . LEU B 2 55 ? -2.685 -7.771 11.348 1.00 69.59 365 LEU B N 1
ATOM 1433 C CA . LEU B 2 55 ? -3.368 -8.380 12.473 1.00 69.66 365 LEU B CA 1
ATOM 1434 C C . LEU B 2 55 ? -2.486 -9.424 13.148 1.00 72.46 365 LEU B C 1
ATOM 1435 O O . LEU B 2 55 ? -2.398 -9.465 14.373 1.00 70.96 365 LEU B O 1
ATOM 1440 N N . ARG B 2 56 ? -1.836 -10.265 12.354 1.00 69.89 366 ARG B N 1
ATOM 1441 C CA . ARG B 2 56 ? -1.033 -11.348 12.914 1.00 78.0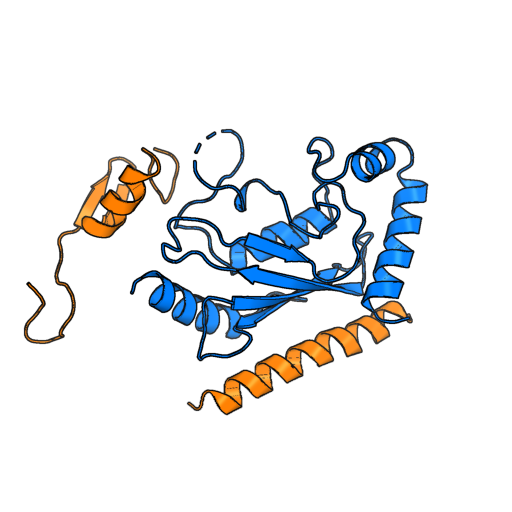1 366 ARG B CA 1
ATOM 1442 C C . ARG B 2 56 ? 0.132 -10.802 13.731 1.00 76.55 366 ARG B C 1
ATOM 1443 O O . ARG B 2 56 ? 0.405 -11.279 14.833 1.00 76.03 366 ARG B O 1
ATOM 1451 N N . SER B 2 57 ? 0.811 -9.801 13.174 1.00 75.92 367 SER B N 1
ATOM 1452 C CA . SER B 2 57 ? 1.856 -9.068 13.882 1.00 68.64 367 SER B CA 1
ATOM 1453 C C . SER B 2 57 ? 1.363 -8.631 15.245 1.00 69.59 367 SER B C 1
ATOM 1454 O O . SER B 2 57 ? 2.070 -8.773 16.233 1.00 72.29 367 SER B O 1
ATOM 1457 N N . TRP B 2 58 ? 0.152 -8.089 15.297 1.00 64.86 368 TRP B N 1
ATOM 1458 C CA . TRP B 2 58 ? -0.410 -7.674 16.566 1.00 70.17 368 TRP B CA 1
ATOM 1459 C C . TRP B 2 58 ? -0.757 -8.859 17.476 1.00 77.16 368 TRP B C 1
ATOM 1460 O O . TRP B 2 58 ? -0.443 -8.841 18.665 1.00 75.05 368 TRP B O 1
ATOM 1471 N N . LEU B 2 59 ? -1.411 -9.878 16.929 1.00 77.13 369 LEU B N 1
ATOM 1472 C CA . LEU B 2 59 ? -1.798 -11.036 17.728 1.00 76.37 369 LEU B CA 1
ATOM 1473 C C . LEU B 2 59 ? -0.580 -11.586 18.447 1.00 77.96 369 LEU B C 1
ATOM 1474 O O . LEU B 2 59 ? -0.659 -12.010 19.597 1.00 82.49 369 LEU B O 1
ATOM 1479 N N . GLU B 2 60 ? 0.547 -11.556 17.747 1.00 76.65 370 GLU B N 1
ATOM 1480 C CA . GLU B 2 60 ? 1.833 -11.984 18.269 1.00 79.53 370 GLU B CA 1
ATOM 1481 C C . GLU B 2 60 ? 2.161 -11.291 19.591 1.00 82.94 370 GLU B C 1
ATOM 1482 O O . GLU B 2 60 ? 2.965 -11.784 20.391 1.00 83.57 370 GLU B O 1
ATOM 1488 N N . GLN B 2 61 ? 1.528 -10.145 19.817 1.00 84.42 371 GLN B N 1
ATOM 1489 C CA . GLN B 2 61 ? 1.887 -9.248 20.910 1.00 83.11 371 GLN B CA 1
ATOM 1490 C C . GLN B 2 61 ? 0.829 -9.271 22.009 1.00 78.84 371 GLN B C 1
ATOM 1491 O O . GLN B 2 61 ? 1.116 -9.026 23.183 1.00 82.85 371 GLN B O 1
ATOM 1497 N N . ASP B 2 62 ? -0.403 -9.561 21.607 1.00 78.67 372 ASP B N 1
ATOM 1498 C CA . ASP B 2 62 ? -1.566 -9.358 22.454 1.00 82.50 372 ASP B CA 1
ATOM 1499 C C . ASP B 2 62 ? -2.762 -9.974 21.744 1.00 81.85 372 ASP B C 1
ATOM 1500 O O . ASP B 2 62 ? -2.963 -9.759 20.549 1.00 83.43 372 ASP B O 1
ATOM 1505 N N . THR B 2 63 ? -3.550 -10.750 22.474 1.00 79.65 373 THR B N 1
ATOM 1506 C CA . THR B 2 63 ? -4.698 -11.414 21.884 1.00 78.74 373 THR B CA 1
ATOM 1507 C C . THR B 2 63 ? -5.967 -10.588 22.048 1.00 80.23 373 THR B C 1
ATOM 1508 O O . THR B 2 63 ? -6.925 -11.008 22.688 1.00 82.03 373 THR B O 1
ATOM 1512 N N . SER B 2 64 ? -5.959 -9.401 21.455 1.00 81.17 374 SER B N 1
ATOM 1513 C CA . SER B 2 64 ? -7.105 -8.506 21.512 1.00 84.31 374 SER B CA 1
ATOM 1514 C C . SER B 2 64 ? -7.293 -7.767 20.204 1.00 80.28 374 SER B C 1
ATOM 1515 O O . SER B 2 64 ? -6.387 -7.712 19.376 1.00 75.96 374 SER B O 1
ATOM 1518 N N . CYS B 2 65 ? -8.474 -7.184 20.041 1.00 83.99 375 CYS B N 1
ATOM 1519 C CA . CYS B 2 65 ? -8.765 -6.341 18.892 1.00 81.26 375 CYS B CA 1
ATOM 1520 C C . CYS B 2 65 ? -8.072 -4.988 19.025 1.00 83.26 375 CYS B C 1
ATOM 1521 O O . CYS B 2 65 ? -8.390 -4.210 19.934 1.00 82.55 375 CYS B O 1
ATOM 1524 N N . PRO B 2 66 ? -7.131 -4.702 18.107 1.00 76.81 376 PRO B N 1
ATOM 1525 C CA . PRO B 2 66 ? -6.303 -3.493 18.084 1.00 74.38 376 PRO B CA 1
ATOM 1526 C C . PRO B 2 66 ? -7.129 -2.213 18.126 1.00 77.06 376 PRO B C 1
ATOM 1527 O O . PRO B 2 66 ? -6.615 -1.181 18.564 1.00 77.45 376 PRO B O 1
ATOM 1531 N N . THR B 2 67 ? -8.381 -2.270 17.679 1.00 74.70 377 THR B N 1
ATOM 1532 C CA . THR B 2 67 ? -9.224 -1.082 17.674 1.00 75.60 377 THR B CA 1
ATOM 1533 C C . THR B 2 67 ? -10.050 -0.955 18.953 1.00 80.27 377 THR B C 1
ATOM 1534 O O . THR B 2 67 ? -10.221 0.144 19.471 1.00 82.00 377 THR B O 1
ATOM 1538 N N . CYS B 2 68 ? -10.556 -2.076 19.464 1.00 84.51 378 CYS B N 1
ATOM 1539 C CA . CYS B 2 68 ? -11.373 -2.059 20.684 1.00 88.48 378 CYS B CA 1
ATOM 1540 C C . CYS B 2 68 ? -10.708 -2.764 21.881 1.00 87.75 378 CYS B C 1
ATOM 1541 O O . CYS B 2 68 ? -9.836 -2.188 22.532 1.00 92.98 378 CYS B O 1
ATOM 1544 N N . ARG B 2 69 ? -11.106 -3.997 22.183 1.00 87.91 379 ARG B N 1
ATOM 1545 C CA . ARG B 2 69 ? -10.541 -4.680 23.347 1.00 90.84 379 ARG B CA 1
ATOM 1546 C C . ARG B 2 69 ? -10.385 -6.198 23.212 1.00 91.26 379 ARG B C 1
ATOM 1547 O O . ARG B 2 69 ? -9.468 -6.776 23.793 1.00 92.67 379 ARG B O 1
ATOM 1555 N N . MET B 2 70 ? -11.285 -6.838 22.470 1.00 88.10 380 MET B N 1
ATOM 1556 C CA . MET B 2 70 ? -11.207 -8.278 22.209 1.00 87.94 380 MET B CA 1
ATOM 1557 C C . MET B 2 70 ? -12.373 -8.710 21.331 1.00 93.83 380 MET B C 1
ATOM 1558 O O . MET B 2 70 ? -13.263 -7.911 21.031 1.00 93.55 380 MET B O 1
ATOM 1563 N N . GLY B 2 123 ? 7.391 19.658 -3.192 1.00 72.41 573 GLY B N 1
ATOM 1564 C CA . GLY B 2 123 ? 7.628 19.773 -1.761 1.00 77.62 573 GLY B CA 1
ATOM 1565 C C . GLY B 2 123 ? 9.038 19.374 -1.343 1.00 76.69 573 GLY B C 1
ATOM 1566 O O . GLY B 2 123 ? 9.426 18.201 -1.484 1.00 75.16 573 GLY B O 1
ATOM 1567 N N . SER B 2 124 ? 9.806 20.339 -0.827 1.00 69.91 574 SER B N 1
ATOM 1568 C CA . SER B 2 124 ? 11.157 20.052 -0.345 1.00 65.97 574 SER B CA 1
ATOM 1569 C C . SER B 2 124 ? 11.153 19.754 1.149 1.00 63.77 574 SER B C 1
ATOM 1570 O O . SER B 2 124 ? 10.358 20.310 1.913 1.00 60.15 574 SER B O 1
ATOM 1573 N N . ALA B 2 125 ? 12.052 18.865 1.546 1.00 61.71 575 ALA B N 1
ATOM 1574 C CA . AL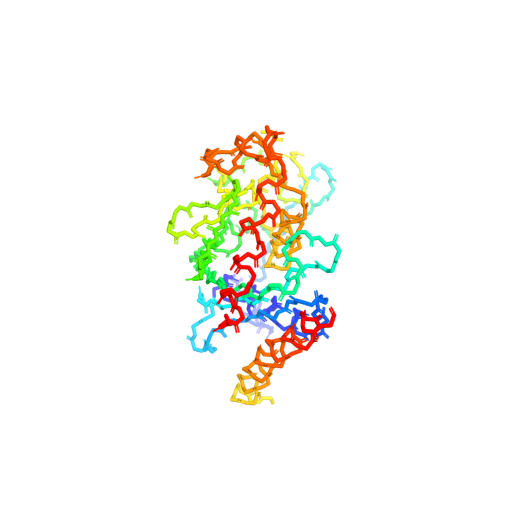A B 2 125 ? 12.207 18.485 2.930 1.00 61.55 575 ALA B CA 1
ATOM 1575 C C . ALA B 2 125 ? 12.811 19.638 3.711 1.00 61.35 575 ALA B C 1
ATOM 1576 O O . ALA B 2 125 ? 12.453 19.867 4.878 1.00 54.99 575 ALA B O 1
ATOM 1578 N N . ASP B 2 126 ? 13.716 20.372 3.068 1.00 61.04 576 ASP B N 1
ATOM 1579 C CA . ASP B 2 126 ? 14.412 21.460 3.753 1.00 63.21 576 ASP B CA 1
ATOM 1580 C C . ASP B 2 126 ? 13.451 22.574 4.142 1.00 61.49 576 ASP B C 1
ATOM 1581 O O . ASP B 2 126 ? 13.553 23.160 5.222 1.00 62.62 576 ASP B O 1
ATOM 1586 N N . GLU B 2 127 ? 12.489 22.848 3.275 1.00 59.48 577 GLU B N 1
ATOM 1587 C CA . GLU B 2 127 ? 11.462 23.810 3.634 1.00 63.70 577 GLU B CA 1
ATOM 1588 C C . GLU B 2 127 ? 10.602 23.319 4.814 1.00 59.80 577 GLU B C 1
ATOM 1589 O O . GLU B 2 127 ? 10.192 24.118 5.667 1.00 58.71 577 GLU B O 1
ATOM 1595 N N . ARG B 2 128 ? 10.321 22.018 4.866 1.00 54.34 578 ARG B N 1
ATOM 1596 C CA . ARG B 2 128 ? 9.560 21.486 5.995 1.00 54.46 578 ARG B CA 1
ATOM 1597 C C . ARG B 2 128 ? 10.324 21.588 7.323 1.00 46.88 578 ARG B C 1
ATOM 1598 O O . ARG B 2 128 ? 9.780 22.021 8.306 1.00 50.10 578 ARG B O 1
ATOM 1606 N N . GLN B 2 129 ? 11.590 21.202 7.327 1.00 52.37 579 GLN B N 1
ATOM 1607 C CA . GLN B 2 129 ? 12.432 21.298 8.502 1.00 50.94 579 GLN B CA 1
ATOM 1608 C C . GLN B 2 129 ? 12.479 22.730 9.002 1.00 55.74 579 GLN B C 1
ATOM 1609 O O . GLN B 2 129 ? 12.363 22.974 10.204 1.00 53.92 579 GLN B O 1
ATOM 1615 N N . ARG B 2 130 ? 12.623 23.685 8.089 1.00 55.95 580 ARG B N 1
ATOM 1616 C CA . ARG B 2 130 ? 12.705 25.075 8.510 1.00 54.67 580 ARG B CA 1
ATOM 1617 C C . ARG B 2 130 ? 11.388 25.577 9.100 1.00 52.31 580 ARG B C 1
ATOM 1618 O O . ARG B 2 130 ? 11.393 26.202 10.161 1.00 51.82 580 ARG B O 1
ATOM 1626 N N . MET B 2 131 ? 10.264 25.286 8.454 1.00 47.88 581 MET B N 1
ATOM 1627 C CA . MET B 2 131 ? 8.979 25.603 9.071 1.00 51.44 581 MET B CA 1
ATOM 1628 C C . MET B 2 131 ? 8.873 25.028 10.504 1.00 51.26 581 MET B C 1
ATOM 1629 O O . MET B 2 131 ? 8.422 25.717 11.410 1.00 50.11 581 MET B O 1
ATOM 1634 N N . LEU B 2 132 ? 9.266 23.766 10.692 1.00 47.63 582 LEU B N 1
ATOM 1635 C CA . LEU B 2 132 ? 9.129 23.092 11.991 1.00 50.29 582 LEU B CA 1
ATOM 1636 C C . LEU B 2 132 ? 10.007 23.764 13.051 1.00 47.19 582 LEU B C 1
ATOM 1637 O O . LEU B 2 132 ? 9.579 24.010 14.167 1.00 47.12 582 LEU B O 1
ATOM 1642 N N . VAL B 2 133 ? 11.238 24.080 12.674 1.00 48.81 583 VAL B N 1
ATOM 1643 C CA . VAL B 2 133 ? 12.162 24.751 13.561 1.00 45.93 583 VAL B CA 1
ATOM 1644 C C . VAL B 2 133 ? 11.665 26.140 13.921 1.00 53.07 583 VAL B C 1
ATOM 1645 O O . VAL B 2 133 ? 11.756 26.573 15.081 1.00 51.11 583 VAL B O 1
ATOM 1649 N N . GLN B 2 134 ? 11.112 26.838 12.939 1.00 51.17 584 GLN B N 1
ATOM 1650 C CA . GLN B 2 134 ? 10.568 28.160 13.221 1.00 53.23 584 GLN B CA 1
ATOM 1651 C C . GLN B 2 134 ? 9.321 28.136 14.131 1.00 52.45 584 GLN B C 1
ATOM 1652 O O . GLN B 2 134 ? 9.148 29.035 14.959 1.00 53.49 584 GLN B O 1
ATOM 1658 N N . ARG B 2 135 ? 8.458 27.129 13.999 1.00 48.46 585 ARG B N 1
ATOM 1659 C CA . ARG B 2 135 ? 7.301 27.030 14.899 1.00 48.80 585 ARG B CA 1
ATOM 1660 C C . ARG B 2 135 ? 7.688 26.681 16.338 1.00 45.77 585 ARG B C 1
ATOM 1661 O O . ARG B 2 135 ? 6.952 26.961 17.278 1.00 47.66 585 ARG B O 1
ATOM 1669 N N . LYS B 2 136 ? 8.840 26.050 16.492 1.00 44.85 586 LYS B N 1
ATOM 1670 C CA . LYS B 2 136 ? 9.314 25.639 17.798 1.00 50.23 586 LYS B CA 1
ATOM 1671 C C . LYS B 2 136 ? 9.794 26.839 18.587 1.00 53.58 586 LYS B C 1
ATOM 1672 O O . LYS B 2 136 ? 9.452 27.004 19.764 1.00 46.91 586 LYS B O 1
ATOM 1678 N N . ASP B 2 137 ? 10.574 27.704 17.958 1.00 51.57 587 ASP B N 1
ATOM 1679 C CA . ASP B 2 137 ? 11.004 28.847 18.739 1.00 60.57 587 ASP B CA 1
ATOM 1680 C C . ASP B 2 137 ? 10.000 29.999 18.740 1.00 56.60 587 ASP B C 1
ATOM 1681 O O . ASP B 2 137 ? 10.162 30.944 19.504 1.00 56.98 587 ASP B O 1
ATOM 1686 N N . GLU B 2 138 ? 8.948 29.905 17.930 1.00 51.15 588 GLU B N 1
ATOM 1687 C CA . GLU B 2 138 ? 7.825 30.827 18.097 1.00 50.04 588 GLU B CA 1
ATOM 1688 C C . GLU B 2 138 ? 6.954 30.378 19.264 1.00 51.86 588 GLU B C 1
ATOM 1689 O O . GLU B 2 138 ? 6.378 31.200 19.974 1.00 48.91 588 GLU B O 1
ATOM 1695 N N . LEU B 2 139 ? 6.854 29.071 19.474 1.00 51.44 589 LEU B N 1
ATOM 1696 C CA . LEU B 2 139 ? 6.113 28.597 20.636 1.00 50.30 589 LEU B CA 1
ATOM 1697 C C . LEU B 2 139 ? 6.809 29.130 21.889 1.00 48.51 589 LEU B C 1
ATOM 1698 O O . LEU B 2 139 ? 6.173 29.713 22.756 1.00 48.61 589 LEU B O 1
ATOM 1703 N N . LEU B 2 140 ? 8.124 28.947 21.953 1.00 46.94 590 LEU B N 1
ATOM 1704 C CA . LEU B 2 140 ? 8.924 29.400 23.078 1.00 46.29 590 LEU B CA 1
ATOM 1705 C C . LEU B 2 140 ? 8.766 30.908 23.294 1.00 51.72 590 LEU B C 1
ATOM 1706 O O . LEU B 2 140 ? 8.412 31.351 24.394 1.00 52.49 590 LEU B O 1
ATOM 1711 N N . GLN B 2 141 ? 9.027 31.695 22.250 1.00 47.88 591 GLN B N 1
ATOM 1712 C CA . GLN B 2 141 ? 8.903 33.149 22.337 1.00 46.11 591 GLN B CA 1
ATOM 1713 C C . GLN B 2 141 ? 7.551 33.592 22.834 1.00 53.04 591 GLN B C 1
ATOM 1714 O O . GLN B 2 141 ? 7.453 34.498 23.670 1.00 56.50 591 GLN B O 1
ATOM 1720 N N . GLN B 2 142 ? 6.508 32.941 22.342 1.00 50.64 592 GLN B N 1
ATOM 1721 C CA . GLN B 2 142 ? 5.165 33.312 22.724 1.00 55.76 592 GLN B CA 1
ATOM 1722 C C . GLN B 2 142 ? 4.867 32.891 24.159 1.00 55.73 592 GLN B C 1
ATOM 1723 O O . GLN B 2 142 ? 4.120 33.555 24.861 1.00 53.76 592 GLN B O 1
ATOM 1729 N N . ALA B 2 143 ? 5.443 31.775 24.578 1.00 50.91 593 ALA B N 1
ATOM 1730 C CA . ALA B 2 143 ? 5.297 31.322 25.942 1.00 50.80 593 ALA B CA 1
ATOM 1731 C C . ALA B 2 143 ? 5.883 32.357 26.896 1.00 54.53 593 ALA B C 1
ATOM 1732 O O . ALA B 2 143 ? 5.265 32.706 27.910 1.00 50.55 593 ALA B O 1
ATOM 1734 N N . ARG B 2 144 ? 7.076 32.853 26.575 1.00 52.95 594 ARG B N 1
ATOM 1735 C CA . ARG B 2 144 ? 7.694 33.886 27.413 1.00 53.56 594 ARG B CA 1
ATOM 1736 C C . ARG B 2 144 ? 6.775 35.088 27.587 1.00 54.35 594 ARG B C 1
ATOM 1737 O O . ARG B 2 144 ? 6.650 35.629 28.676 1.00 59.63 594 ARG B O 1
ATOM 1745 N N . LYS B 2 145 ? 6.129 35.510 26.510 1.00 55.65 595 LYS B N 1
ATOM 1746 C CA . LYS B 2 145 ? 5.232 36.654 26.595 1.00 60.58 595 LYS B CA 1
ATOM 1747 C C . LYS B 2 145 ? 4.036 36.398 27.499 1.00 59.94 595 LYS B C 1
ATOM 1748 O O . LYS B 2 145 ? 3.625 37.282 28.234 1.00 62.81 595 LYS B O 1
ATOM 1754 N N . ARG B 2 146 ? 3.464 35.202 27.438 1.00 58.23 596 ARG B N 1
ATOM 1755 C CA . ARG B 2 146 ? 2.260 34.943 28.212 1.00 59.11 596 ARG B CA 1
ATOM 1756 C C . ARG B 2 146 ? 2.636 34.855 29.671 1.00 56.62 596 ARG B C 1
ATOM 1757 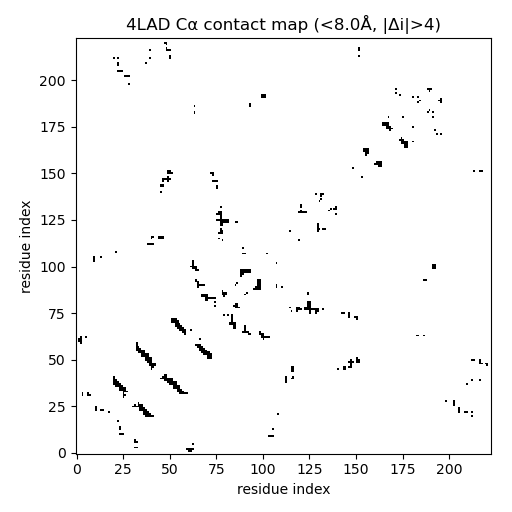O O . ARG B 2 146 ? 1.896 35.290 30.534 1.00 60.01 596 ARG B O 1
ATOM 1765 N N . PHE B 2 147 ? 3.816 34.312 29.928 1.00 56.81 597 PHE B N 1
ATOM 1766 C CA . PHE B 2 147 ? 4.313 34.148 31.282 1.00 58.23 597 PHE B CA 1
ATOM 1767 C C . PHE B 2 147 ? 4.583 35.494 31.925 1.00 62.65 597 PHE B C 1
ATOM 1768 O O . PHE B 2 147 ? 4.254 35.701 33.090 1.00 60.35 597 PHE B O 1
ATOM 1776 N N . LEU B 2 148 ? 5.171 36.409 31.160 1.00 61.09 598 LEU B N 1
ATOM 1777 C CA . LEU B 2 148 ? 5.494 37.731 31.678 1.00 65.24 598 LEU B CA 1
ATOM 1778 C C . LEU B 2 148 ? 4.281 38.683 31.746 1.00 74.07 598 LEU B C 1
ATOM 1779 O O . LEU B 2 148 ? 4.450 39.901 31.831 1.00 75.13 598 LEU B O 1
ATOM 1784 N N . ASN B 2 149 ? 3.065 38.126 31.727 1.00 78.35 599 ASN B N 1
ATOM 1785 C CA . ASN B 2 149 ? 1.842 38.905 31.994 1.00 76.38 599 ASN B CA 1
ATOM 1786 C C . ASN B 2 149 ? 0.954 38.367 33.129 1.00 78.24 599 ASN B C 1
ATOM 1787 O O . ASN B 2 149 ? 0.931 37.165 33.430 1.00 78.15 599 ASN B O 1
#